Protein AF-A0A938SFV1-F1 (afdb_monomer_lite)

Secondary structure (DSSP, 8-state):
------------------------SS-TT--S-SEEEEES-S---BBTTBEEEEEEEEE-SSS-EEEEEEEEEBTTEEEEEESS-EEEE-TT-EEEEEEEEEEPTT--SB----EEEEE-GGGS-HHHHHHH--HHHHHHHHTS---HHHHHHHHHHHHHTT-HHHHHHHHHHHTS-TTHHHHHHHHHHHH--HHHHHHHHHHHTT---HHHHHHHHHHHHHHT-GGGHHHHHHHTT-SSHHHHHHHHHHHHHH-S---HHHHHHHHHT--

Foldseek 3Di:
DDDDDPDDPPDWKFAAPPDQPPDDDDDPLDDDCQKDKDKPGSIGWQDQAFDKIKIKIFRQALAKFAFKAKDKDDPQWDKDKPPRTDGIHGHGRMDIMMITIHGDPPDDGYYDHIRIDMDTPPPDDLVVRLVPGDLVSLVVSCVDDHDLLNVLSSLLSCVLVVNVVSLVVLLVQLLDAPPSVLSSLQSLLVSLDPVSLVSLLVSVVVPHDLSNLLSSLQSLLSSLDPVSLVVLVVQCPDPPLSSVVSSQVSNCSNDPDDPVVSVVVSVVPDD

Sequence (271 aa):
MRKTGLLLAGAFVVVNTGLVFGHFCNNVYRIPGRFLIKAESPLKTIGKEGGTLKVYLKNNFPYAFRDVRLRAAHDALDVTVEPAVLQRVEPGEKKQLTLTLKPKEGTAAKDYDVKIMLSSAAWRNTEMAAADVSVDALKQYLRGEGNTWAKIVAWELLAMKGDAEGFSSLVSTLSQRPPGSSFAAYALGNTRTPRAVEVLIGAIQQNPSEQTLCAIAWALGHSKAANARQPLEALAKSEAEPVKISALAGLSLLGQKVDEAVFKQALEHRD

Structure (mmCIF, N/CA/C/O backbone):
data_AF-A0A938SFV1-F1
#
_entry.id   AF-A0A938SFV1-F1
#
loop_
_atom_site.group_PDB
_atom_site.id
_atom_site.type_symbol
_atom_site.label_atom_id
_atom_site.label_alt_id
_atom_site.label_comp_id
_atom_site.label_asym_id
_atom_site.label_entity_id
_atom_site.label_seq_id
_atom_site.pdbx_PDB_ins_code
_atom_site.Cartn_x
_atom_site.Cartn_y
_atom_site.Cartn_z
_atom_site.occupancy
_atom_site.B_iso_or_equiv
_atom_site.auth_seq_id
_atom_site.auth_comp_id
_atom_site.auth_asym_id
_atom_site.auth_atom_id
_atom_site.pdbx_PDB_model_num
ATOM 1 N N . MET A 1 1 ? -21.239 15.505 65.731 1.00 40.47 1 MET A N 1
ATOM 2 C CA . MET A 1 1 ? -19.932 14.955 65.305 1.00 40.47 1 MET A CA 1
ATOM 3 C C . MET A 1 1 ? -19.866 14.940 63.786 1.00 40.47 1 MET A C 1
ATOM 5 O O . MET A 1 1 ? -20.865 14.647 63.142 1.00 40.47 1 MET A O 1
ATOM 9 N N . ARG A 1 2 ? -18.727 15.375 63.239 1.00 28.23 2 ARG A N 1
ATOM 10 C CA . ARG A 1 2 ? -18.438 15.520 61.808 1.00 28.23 2 ARG A CA 1
ATOM 11 C C . ARG A 1 2 ? -18.132 14.167 61.147 1.00 28.23 2 ARG A C 1
ATOM 13 O O . ARG A 1 2 ? -17.516 13.311 61.763 1.00 28.23 2 ARG A O 1
ATOM 20 N N . LYS A 1 3 ? -18.556 14.097 59.879 1.00 36.84 3 LYS A N 1
ATOM 21 C CA . LYS A 1 3 ? -18.110 13.318 58.706 1.00 36.84 3 LYS A CA 1
ATOM 22 C C . LYS A 1 3 ? -16.821 12.489 58.819 1.00 36.84 3 LYS A C 1
ATOM 24 O O . LYS A 1 3 ? -15.791 13.058 59.155 1.00 36.84 3 LYS A O 1
ATOM 29 N N . THR A 1 4 ? -16.885 11.281 58.251 1.00 29.83 4 THR A N 1
ATOM 30 C CA . THR A 1 4 ? -16.097 10.760 57.098 1.00 29.83 4 THR A CA 1
ATOM 31 C C . THR A 1 4 ? -16.669 9.366 56.783 1.00 29.83 4 THR A C 1
ATOM 33 O O . THR A 1 4 ? -16.918 8.595 57.694 1.00 29.83 4 THR A O 1
ATOM 36 N N . GLY A 1 5 ? -17.044 8.957 55.574 1.00 26.25 5 GLY A N 1
ATOM 37 C CA . GLY A 1 5 ? -16.544 9.287 54.247 1.00 26.25 5 GLY A CA 1
ATOM 38 C C . GLY A 1 5 ? -16.185 7.965 53.562 1.00 26.25 5 GLY A C 1
ATOM 39 O O . GLY A 1 5 ? -15.008 7.683 53.398 1.00 26.25 5 GLY A O 1
ATOM 40 N N . LEU A 1 6 ? -17.179 7.134 53.225 1.00 27.92 6 LEU A N 1
ATOM 41 C CA . LEU A 1 6 ? -16.976 5.932 52.408 1.00 27.92 6 LEU A CA 1
ATOM 42 C C . LEU A 1 6 ? -17.427 6.257 50.981 1.00 27.92 6 LEU A C 1
ATOM 44 O O . LEU A 1 6 ? -18.520 5.901 50.550 1.00 27.92 6 LEU A O 1
ATOM 48 N N . LEU A 1 7 ? -16.618 7.052 50.285 1.00 27.98 7 LEU A N 1
ATOM 49 C CA . LEU A 1 7 ? -16.800 7.295 48.860 1.00 27.98 7 LEU A CA 1
ATOM 50 C C . LEU A 1 7 ? -15.969 6.264 48.110 1.00 27.98 7 LEU A C 1
ATOM 52 O O . LEU A 1 7 ? -14.764 6.145 48.324 1.00 27.98 7 LEU A O 1
ATOM 56 N N . LEU A 1 8 ? -16.686 5.497 47.289 1.00 27.56 8 LEU A N 1
ATOM 57 C CA . LEU A 1 8 ? -16.194 4.470 46.391 1.00 27.56 8 LEU A CA 1
ATOM 58 C C . LEU A 1 8 ? -14.866 4.882 45.754 1.00 27.56 8 LEU A C 1
ATOM 60 O O . LEU A 1 8 ? -14.756 5.963 45.175 1.00 27.56 8 LEU A O 1
ATOM 64 N N . ALA A 1 9 ? -13.890 3.979 45.817 1.00 26.20 9 ALA A N 1
ATOM 65 C CA . ALA A 1 9 ? -12.707 4.030 44.979 1.00 26.20 9 ALA A CA 1
ATOM 66 C C . ALA A 1 9 ? -13.162 4.016 43.510 1.00 26.20 9 ALA A C 1
ATOM 68 O O . ALA A 1 9 ? -13.496 2.974 42.947 1.00 26.20 9 ALA A O 1
ATOM 69 N N . GLY A 1 10 ? -13.252 5.207 42.918 1.00 28.69 10 GLY A N 1
ATOM 70 C CA . GLY A 1 10 ? -13.492 5.399 41.499 1.00 28.69 10 GLY A CA 1
ATOM 71 C C . GLY A 1 10 ? -12.287 4.878 40.733 1.00 28.69 10 GLY A C 1
ATOM 72 O O . GLY A 1 10 ? -11.256 5.543 40.665 1.00 28.69 10 GLY A O 1
ATOM 73 N N . ALA A 1 11 ? -12.407 3.671 40.191 1.00 29.55 11 ALA A N 1
ATOM 74 C CA . ALA A 1 11 ? -11.430 3.121 39.269 1.00 29.55 11 ALA A CA 1
ATOM 75 C C . ALA A 1 11 ? -11.652 3.762 37.892 1.00 29.55 11 ALA A C 1
ATOM 77 O O . ALA A 1 11 ? -12.599 3.444 37.170 1.00 29.55 11 ALA A O 1
ATOM 78 N N . PHE A 1 12 ? -10.798 4.730 37.570 1.00 24.44 12 PHE A N 1
ATOM 79 C CA . PHE A 1 12 ? -10.623 5.264 36.226 1.00 24.44 12 PHE A CA 1
ATOM 80 C C . PHE A 1 12 ? -9.799 4.273 35.392 1.00 24.44 12 PHE A C 1
ATOM 82 O O . PHE A 1 12 ? -8.977 3.535 35.920 1.00 24.44 12 PHE A O 1
ATOM 89 N N . VAL A 1 13 ? -10.023 4.261 34.088 1.00 35.50 13 VAL A N 1
ATOM 90 C CA . VAL A 1 13 ? -9.490 3.304 33.120 1.00 35.50 13 VAL A CA 1
ATOM 91 C C . VAL A 1 13 ? -9.174 4.056 31.853 1.00 35.50 13 VAL A C 1
ATOM 93 O O . VAL A 1 13 ? -9.700 5.131 31.529 1.00 35.50 13 VAL A O 1
ATOM 96 N N . VAL A 1 14 ? -8.268 3.413 31.148 1.00 29.98 14 VAL A N 1
ATOM 97 C CA . VAL A 1 14 ? -7.406 4.005 30.192 1.00 29.98 14 VAL A CA 1
ATOM 98 C C . VAL A 1 14 ? -7.267 3.000 28.992 1.00 29.98 14 VAL A C 1
ATOM 100 O O . VAL A 1 14 ? -6.386 2.171 28.974 1.00 29.98 14 VAL A O 1
ATOM 103 N N . VAL A 1 15 ? -8.186 2.967 27.997 1.00 31.83 15 VAL A N 1
ATOM 104 C CA . VAL A 1 15 ? -8.013 2.518 26.547 1.00 31.83 15 VAL A CA 1
ATOM 105 C C . VAL A 1 15 ? -6.593 2.792 26.002 1.00 31.83 15 VAL A C 1
ATOM 107 O O . VAL A 1 15 ? -6.043 3.833 26.225 1.00 31.83 15 VAL A O 1
ATOM 110 N N . ASN A 1 16 ? -5.926 1.965 25.219 1.00 30.53 16 ASN A N 1
ATOM 111 C CA . ASN A 1 16 ? -4.698 2.431 24.554 1.00 30.53 16 ASN A CA 1
ATOM 112 C C . ASN A 1 16 ? -4.951 2.440 23.058 1.00 30.53 16 ASN A C 1
ATOM 114 O O . ASN A 1 16 ? -5.021 1.383 22.453 1.00 30.53 16 ASN A O 1
ATOM 118 N N . THR A 1 17 ? -5.064 3.612 22.424 1.00 35.62 17 THR A N 1
ATOM 119 C CA . THR A 1 17 ? -4.970 3.683 20.951 1.00 35.62 17 THR A CA 1
ATOM 120 C C . THR A 1 17 ? -3.526 3.646 20.450 1.00 35.62 17 THR A C 1
ATOM 122 O O . THR A 1 17 ? -3.238 4.076 19.331 1.00 35.62 17 THR A O 1
ATOM 125 N N . GLY A 1 18 ? -2.598 3.183 21.286 1.00 26.91 18 GLY A N 1
ATOM 126 C CA . GLY A 1 18 ? -1.206 2.948 20.954 1.00 26.91 18 GLY A CA 1
ATOM 127 C C . GLY A 1 18 ? -1.084 1.872 19.887 1.00 26.91 18 GLY A C 1
ATOM 128 O O . GLY A 1 18 ? -1.310 0.702 20.154 1.00 26.91 18 GLY A O 1
ATOM 129 N N . LEU A 1 19 ? -0.703 2.324 18.689 1.00 31.23 19 LEU A N 1
ATOM 130 C CA . LEU A 1 19 ? -0.264 1.549 17.528 1.00 31.23 19 LEU A CA 1
ATOM 131 C C . LEU A 1 19 ? -1.187 0.395 17.121 1.00 31.23 19 LEU A C 1
ATOM 133 O O . LEU A 1 19 ? -1.146 -0.712 17.643 1.00 31.23 19 LEU A O 1
ATOM 137 N N . VAL A 1 20 ? -1.943 0.656 16.052 1.00 26.36 20 VAL A N 1
ATOM 138 C CA . VAL A 1 20 ? -2.642 -0.347 15.248 1.00 26.36 20 VAL A CA 1
ATOM 139 C C . VAL A 1 20 ? -1.638 -1.399 14.757 1.00 26.36 20 VAL A C 1
ATOM 141 O O . VAL A 1 20 ? -1.092 -1.296 13.658 1.00 26.36 20 VAL A O 1
ATOM 144 N N . PHE A 1 21 ? -1.431 -2.459 15.534 1.00 24.69 21 PHE A N 1
ATOM 145 C CA . PHE A 1 21 ? -0.940 -3.725 15.013 1.00 24.69 21 PHE A CA 1
ATOM 146 C C . PHE A 1 21 ? -2.107 -4.409 14.311 1.00 24.69 21 PHE A C 1
ATOM 148 O O . PHE A 1 21 ? -2.760 -5.306 14.837 1.00 24.69 21 PHE A O 1
ATOM 155 N N . GLY A 1 22 ? -2.389 -3.995 13.075 1.00 26.72 22 GLY A N 1
ATOM 156 C CA . GLY A 1 22 ? -3.084 -4.915 12.188 1.00 26.72 22 GLY A CA 1
ATOM 157 C C . GLY A 1 22 ? -2.145 -6.105 11.982 1.00 26.72 22 GLY A C 1
ATOM 158 O O . GLY A 1 22 ? -1.061 -5.911 11.438 1.00 26.72 22 GLY A O 1
ATOM 159 N N . HIS A 1 23 ? -2.512 -7.306 12.412 1.00 25.50 23 HIS A N 1
ATOM 160 C CA . HIS A 1 23 ? -1.694 -8.481 12.136 1.00 25.50 23 HIS A CA 1
ATOM 161 C C . HIS A 1 23 ? -2.148 -9.174 10.844 1.00 25.50 23 HIS A C 1
ATOM 163 O O . HIS A 1 23 ? -3.331 -9.248 10.524 1.00 25.50 23 HIS A O 1
ATOM 169 N N . PHE A 1 24 ? -1.122 -9.578 10.101 1.00 28.39 24 PHE A N 1
ATOM 170 C CA . PHE A 1 24 ? -0.986 -10.399 8.904 1.00 28.39 24 PHE A CA 1
ATOM 171 C C . PHE A 1 24 ? -2.236 -11.040 8.291 1.00 28.39 24 PHE A C 1
ATOM 173 O O . PHE A 1 24 ? -2.738 -12.054 8.760 1.00 28.39 24 PHE A O 1
ATOM 180 N N . CYS A 1 25 ? -2.591 -10.521 7.114 1.00 26.33 25 CYS A N 1
ATOM 181 C CA . CYS A 1 25 ? -2.883 -11.323 5.926 1.00 26.33 25 CYS A CA 1
ATOM 182 C C . CYS A 1 25 ? -2.138 -10.658 4.749 1.00 26.33 25 CYS A C 1
ATOM 184 O O . CYS A 1 25 ? -2.246 -9.447 4.544 1.00 26.33 25 CYS A O 1
ATOM 186 N N . ASN A 1 26 ? -1.286 -11.448 4.091 1.00 29.53 26 ASN A N 1
ATOM 187 C CA . ASN A 1 26 ? -0.066 -11.089 3.355 1.00 29.53 26 ASN A CA 1
ATOM 188 C C . ASN A 1 26 ? -0.216 -10.134 2.148 1.00 29.53 26 ASN A C 1
ATOM 190 O O . ASN A 1 26 ? -0.545 -10.551 1.043 1.00 29.53 26 ASN A O 1
ATOM 194 N N . ASN A 1 27 ? 0.223 -8.886 2.324 1.00 34.69 27 ASN A N 1
ATOM 195 C CA . ASN A 1 27 ? 1.273 -8.311 1.475 1.00 34.69 27 ASN A CA 1
ATOM 196 C C . ASN A 1 27 ? 2.361 -7.788 2.431 1.00 34.69 27 ASN A C 1
ATOM 198 O O . ASN A 1 27 ? 2.061 -7.028 3.355 1.00 34.69 27 ASN A O 1
ATOM 202 N N . VAL A 1 28 ? 3.595 -8.257 2.248 1.00 32.28 28 VAL A N 1
ATOM 203 C CA . VAL A 1 28 ? 4.704 -8.211 3.221 1.00 32.28 28 VAL A CA 1
ATOM 204 C C . VAL A 1 28 ? 5.327 -6.807 3.371 1.00 32.28 28 VAL A C 1
ATOM 206 O O . VAL A 1 28 ? 6.243 -6.617 4.161 1.00 32.28 28 VAL A O 1
ATOM 209 N N . TYR A 1 29 ? 4.798 -5.786 2.681 1.00 40.31 29 TYR A N 1
ATOM 210 C CA . TYR A 1 29 ? 5.345 -4.417 2.684 1.00 40.31 29 TYR A CA 1
ATOM 211 C C . TYR A 1 29 ? 4.324 -3.324 3.040 1.00 40.31 29 TYR A C 1
ATOM 213 O O . TYR A 1 29 ? 4.372 -2.234 2.479 1.00 40.31 29 TYR A O 1
ATOM 221 N N . ARG A 1 30 ? 3.375 -3.603 3.948 1.00 44.00 30 ARG A N 1
ATOM 222 C CA . ARG A 1 30 ? 2.330 -2.674 4.442 1.00 44.00 30 ARG A CA 1
ATOM 223 C C . ARG A 1 30 ? 2.691 -1.171 4.400 1.00 44.00 30 ARG A C 1
ATOM 225 O O . ARG A 1 30 ? 3.256 -0.608 5.329 1.00 44.00 30 ARG A O 1
ATOM 232 N N . ILE A 1 31 ? 2.232 -0.540 3.320 1.00 48.22 31 ILE A N 1
ATOM 233 C CA . ILE A 1 31 ? 1.566 0.764 3.188 1.00 48.22 31 ILE A CA 1
ATOM 234 C C . ILE A 1 31 ? 1.315 1.465 4.545 1.00 48.22 31 ILE A C 1
ATOM 236 O O . ILE A 1 31 ? 0.345 1.115 5.229 1.00 48.22 31 ILE A O 1
ATOM 240 N N . PRO A 1 32 ? 2.101 2.479 4.951 1.00 46.22 32 PRO A N 1
ATOM 241 C CA . PRO A 1 32 ? 1.760 3.285 6.118 1.00 46.22 32 PRO A CA 1
ATOM 242 C C . PRO A 1 32 ? 0.442 4.051 5.887 1.00 46.22 32 PRO A C 1
ATOM 244 O O . PRO A 1 32 ? 0.380 5.022 5.134 1.00 46.22 32 PRO A O 1
ATOM 247 N N . GLY A 1 33 ? -0.614 3.562 6.550 1.00 61.22 33 GLY A N 1
ATOM 248 C CA . GLY A 1 33 ? -1.889 4.215 6.870 1.00 61.22 33 GLY A CA 1
ATOM 249 C C . GLY A 1 33 ? -2.600 4.969 5.743 1.00 61.22 33 GLY A C 1
ATOM 250 O O . GLY A 1 33 ? -2.515 6.194 5.690 1.00 61.22 33 GLY A O 1
ATOM 251 N N . ARG A 1 34 ? -3.410 4.272 4.923 1.00 72.19 34 ARG A N 1
ATOM 252 C CA . ARG A 1 34 ? -4.438 4.911 4.055 1.00 72.19 34 ARG A CA 1
ATOM 253 C C . ARG A 1 34 ? -5.301 5.907 4.820 1.00 72.19 34 ARG A C 1
ATOM 255 O O . ARG A 1 34 ? -5.614 6.990 4.333 1.00 72.19 34 ARG A O 1
ATOM 262 N N . PHE A 1 35 ? -5.603 5.530 6.054 1.00 76.19 35 PHE A N 1
ATOM 263 C CA . PHE A 1 35 ? -6.223 6.382 7.040 1.00 76.19 35 PHE A CA 1
ATOM 264 C C . PHE A 1 35 ? -5.315 6.536 8.251 1.00 76.19 35 PHE A C 1
ATOM 266 O O . PHE A 1 35 ? -4.696 5.567 8.695 1.00 76.19 35 PHE A O 1
ATOM 273 N N . LEU A 1 36 ? -5.292 7.742 8.810 1.00 76.81 36 LEU A N 1
ATOM 274 C CA . LEU A 1 36 ? -4.822 7.975 10.170 1.00 76.81 36 LEU A CA 1
ATOM 275 C C . LEU A 1 36 ? -6.027 7.885 11.095 1.00 76.81 36 LEU A C 1
ATOM 277 O O . LEU A 1 36 ? -7.013 8.586 10.877 1.00 76.81 36 LEU A O 1
ATOM 281 N N . ILE A 1 37 ? -5.950 7.031 12.109 1.00 77.31 37 ILE A N 1
ATOM 282 C CA . ILE A 1 37 ? -7.009 6.863 13.104 1.00 77.31 37 ILE A CA 1
ATOM 283 C C . ILE A 1 37 ? -6.468 7.340 14.446 1.00 77.31 37 ILE A C 1
ATOM 285 O O . ILE A 1 37 ? -5.384 6.929 14.856 1.00 77.31 37 ILE A O 1
ATOM 289 N N . LYS A 1 38 ? -7.215 8.204 15.126 1.00 79.19 38 LYS A N 1
ATOM 290 C CA . LYS A 1 38 ? -6.876 8.717 16.452 1.00 79.19 38 LYS A CA 1
ATOM 291 C C . LYS A 1 38 ? -8.139 8.815 17.291 1.00 79.19 38 LYS A C 1
ATOM 293 O O . LYS A 1 38 ? -9.079 9.474 16.868 1.00 79.19 38 LYS A O 1
ATOM 298 N N . ALA A 1 39 ? -8.174 8.210 18.472 1.00 75.50 39 ALA A N 1
ATOM 299 C CA . ALA A 1 39 ? -9.269 8.461 19.405 1.00 75.50 39 ALA A CA 1
ATOM 300 C C . ALA A 1 39 ? -9.084 9.785 20.160 1.00 75.50 39 ALA A C 1
ATOM 302 O O . ALA A 1 39 ? -7.972 10.309 20.256 1.00 75.50 39 ALA A O 1
ATOM 303 N N . GLU A 1 40 ? -10.183 10.341 20.674 1.00 76.12 40 GLU A N 1
ATOM 304 C CA . GLU A 1 40 ? -10.176 11.574 21.479 1.00 76.12 40 GLU A CA 1
ATOM 305 C C . GLU A 1 40 ? -9.330 11.445 22.744 1.00 76.12 40 GLU A C 1
ATOM 307 O O . GLU A 1 40 ? -8.652 12.387 23.144 1.00 76.12 40 GLU A O 1
ATOM 312 N N . SER A 1 41 ? -9.334 10.253 23.325 1.00 67.44 41 SER A N 1
ATOM 313 C CA . SER A 1 41 ? -8.429 9.843 24.376 1.00 67.44 41 SER A CA 1
ATOM 314 C C . SER A 1 41 ? -7.770 8.570 23.890 1.00 67.44 41 SER A C 1
ATOM 316 O O . SER A 1 41 ? -8.485 7.729 23.330 1.00 67.44 41 SER A O 1
ATOM 318 N N . PRO A 1 42 ? -6.456 8.375 24.126 1.00 57.34 42 PRO A N 1
ATOM 319 C CA . PRO A 1 42 ? -5.908 7.049 23.964 1.00 57.34 42 PRO A CA 1
ATOM 320 C C . PRO A 1 42 ? -6.736 6.103 24.813 1.00 57.34 42 PRO A C 1
ATOM 322 O O . PRO A 1 42 ? -7.004 5.040 24.281 1.00 57.34 42 PRO A O 1
ATOM 325 N N . LEU A 1 43 ? -7.229 6.586 25.980 1.00 55.12 43 LEU A N 1
ATOM 326 C CA . LEU A 1 43 ? -7.542 5.889 27.214 1.00 55.12 43 LEU A CA 1
ATOM 327 C C . LEU A 1 43 ? -8.949 6.181 27.861 1.00 55.12 43 LEU A C 1
ATOM 329 O O . LEU A 1 43 ? -9.224 7.318 28.228 1.00 55.12 43 LEU A O 1
ATOM 333 N N . LYS A 1 44 ? -9.866 5.180 27.984 1.00 64.69 44 LYS A N 1
ATOM 334 C CA . LYS A 1 44 ? -11.244 5.247 28.567 1.00 64.69 44 LYS A CA 1
ATOM 335 C C . LYS A 1 44 ? -11.815 4.031 29.368 1.00 64.69 44 LYS A C 1
ATOM 337 O O . LYS A 1 44 ? -11.927 2.929 28.837 1.00 64.69 44 LYS A O 1
ATOM 342 N N . THR A 1 45 ? -12.362 4.274 30.573 1.00 65.44 45 THR A N 1
ATOM 343 C CA . THR A 1 45 ? -13.155 3.307 31.381 1.00 65.44 45 THR A CA 1
ATOM 344 C C . THR A 1 45 ? -14.468 2.868 30.834 1.00 65.44 45 THR A C 1
ATOM 346 O O . THR A 1 45 ? -15.314 3.710 30.551 1.00 65.44 45 THR A O 1
ATOM 349 N N . ILE A 1 46 ? -14.681 1.549 30.856 1.00 73.62 46 ILE A N 1
ATOM 350 C CA . ILE A 1 46 ? -15.990 0.949 30.667 1.00 73.62 46 ILE A CA 1
ATOM 351 C C . ILE A 1 46 ? -16.466 0.390 32.012 1.00 73.62 46 ILE A C 1
ATOM 353 O O . ILE A 1 46 ? -16.025 -0.662 32.471 1.00 73.62 46 ILE A O 1
ATOM 357 N N . GLY A 1 47 ? -17.345 1.150 32.669 1.00 69.94 47 GLY A N 1
ATOM 358 C CA . GLY A 1 47 ? -18.102 0.682 33.832 1.00 69.94 47 GLY A CA 1
ATOM 359 C C . GLY A 1 47 ? -19.298 -0.177 33.408 1.00 69.94 47 GLY A C 1
ATOM 360 O O . GLY A 1 47 ? -19.514 -0.396 32.218 1.00 69.94 47 GLY A O 1
ATOM 361 N N . LYS A 1 48 ? -20.119 -0.621 34.370 1.00 71.44 48 LYS A N 1
ATOM 362 C CA . LYS A 1 48 ? -21.301 -1.470 34.099 1.00 71.44 48 LYS A CA 1
ATOM 363 C C . LYS A 1 48 ? -22.304 -0.848 33.117 1.00 71.44 48 LYS A C 1
ATOM 365 O O . LYS A 1 48 ? -22.986 -1.576 32.411 1.00 71.44 48 LYS A O 1
ATOM 370 N N . GLU A 1 49 ? -22.371 0.480 33.055 1.00 75.94 49 GLU A N 1
ATOM 371 C CA . GLU A 1 49 ? -23.274 1.222 32.162 1.00 75.94 49 GLU A CA 1
ATOM 372 C C . GLU A 1 49 ? -22.725 1.387 30.732 1.00 75.94 49 GLU A C 1
ATOM 374 O O . GLU A 1 49 ? -23.435 1.846 29.838 1.00 75.94 49 GLU A O 1
ATOM 379 N N . GLY A 1 50 ? -21.472 0.988 30.487 1.00 82.56 50 GLY A N 1
ATOM 380 C CA . GLY A 1 50 ? -20.800 1.179 29.207 1.00 82.56 50 GLY A CA 1
ATOM 381 C C . GLY A 1 50 ? -20.205 2.572 29.019 1.00 82.56 50 GLY A C 1
ATOM 382 O O . GLY A 1 50 ? -19.903 3.281 29.979 1.00 82.56 50 GLY A O 1
ATOM 383 N N . GLY A 1 51 ? -19.969 2.953 27.764 1.00 85.31 51 GLY A N 1
ATOM 384 C CA . GLY A 1 51 ? -19.449 4.276 27.432 1.00 85.31 51 GLY A CA 1
ATOM 385 C C . GLY A 1 51 ? -19.297 4.528 25.936 1.00 85.31 51 GLY A C 1
ATOM 386 O O . GLY A 1 51 ? -19.374 3.615 25.120 1.00 85.31 51 GLY A O 1
ATOM 387 N N . THR A 1 52 ? -19.054 5.788 25.577 1.00 87.69 52 THR A N 1
ATOM 388 C CA . THR A 1 52 ? -18.843 6.219 24.186 1.00 87.69 52 THR A CA 1
ATOM 389 C C . THR A 1 52 ? -17.414 6.702 23.952 1.00 87.69 52 THR A C 1
ATOM 391 O O . THR A 1 52 ? -16.877 7.425 24.780 1.00 87.69 52 THR A O 1
ATOM 394 N N . LEU A 1 53 ? -16.783 6.375 22.832 1.00 83.81 53 LEU A N 1
ATOM 395 C CA . LEU A 1 53 ? -15.441 6.844 22.479 1.00 83.81 53 LEU A CA 1
ATOM 396 C C . LEU A 1 53 ? -15.474 7.513 21.108 1.00 83.81 53 LEU A C 1
ATOM 398 O O . LEU A 1 53 ? -15.844 6.873 20.124 1.00 83.81 53 LEU A O 1
ATOM 402 N N . LYS A 1 54 ? -15.055 8.778 21.017 1.00 86.62 54 LYS A N 1
ATOM 403 C CA . LYS A 1 54 ? -14.882 9.416 19.706 1.00 86.62 54 LYS A CA 1
ATOM 404 C C . LYS A 1 54 ? -13.576 8.976 19.064 1.00 86.62 54 LYS A C 1
ATOM 406 O O . LYS A 1 54 ? -12.512 9.001 19.682 1.00 86.62 54 LYS A O 1
ATOM 411 N N . VAL A 1 55 ? -13.665 8.630 17.789 1.00 82.44 55 VAL A N 1
ATOM 412 C CA . VAL A 1 55 ? -12.557 8.231 16.931 1.00 82.44 55 VAL A CA 1
ATOM 413 C C . VAL A 1 55 ? -12.536 9.133 15.708 1.00 82.44 55 VAL A C 1
ATOM 415 O O . VAL A 1 55 ? -13.524 9.274 14.997 1.00 82.44 55 VAL A O 1
ATOM 418 N N . TYR A 1 56 ? -11.393 9.747 15.452 1.00 83.19 56 TYR A N 1
ATOM 419 C CA . TYR A 1 56 ? -11.139 10.589 14.297 1.00 83.19 56 TYR A CA 1
ATOM 420 C C . TYR A 1 56 ? -10.365 9.799 13.254 1.00 83.19 56 TYR A C 1
ATOM 422 O O . TYR A 1 56 ? -9.336 9.193 13.546 1.00 83.19 56 TYR A O 1
ATOM 430 N N . LEU A 1 57 ? -10.851 9.839 12.025 1.00 83.75 57 LEU A N 1
ATOM 431 C CA . LEU A 1 57 ? -10.270 9.193 10.863 1.00 83.75 57 LEU A CA 1
ATOM 432 C C . LEU A 1 57 ? -9.905 10.272 9.845 1.00 83.75 57 LEU A C 1
ATOM 434 O O . LEU A 1 57 ? -10.762 11.054 9.452 1.00 83.75 57 LEU A O 1
ATOM 438 N N . LYS A 1 58 ? -8.644 10.332 9.412 1.00 84.19 58 LYS A N 1
ATOM 439 C CA . LYS A 1 58 ? -8.177 11.234 8.349 1.00 84.19 58 LYS A CA 1
ATOM 440 C C . LYS A 1 58 ? -7.782 10.427 7.123 1.00 84.19 58 LYS A C 1
ATOM 442 O O . LYS A 1 58 ? -6.935 9.543 7.248 1.00 84.19 58 LYS A O 1
ATOM 447 N N . ASN A 1 59 ? -8.337 10.744 5.955 1.00 85.25 59 ASN A N 1
ATOM 448 C CA . ASN A 1 59 ? -7.832 10.207 4.692 1.00 85.25 59 ASN A CA 1
ATOM 449 C C . ASN A 1 59 ? -6.457 10.814 4.397 1.00 85.25 59 ASN A C 1
ATOM 451 O O . ASN A 1 59 ? -6.310 12.033 4.302 1.00 85.25 59 ASN A O 1
ATOM 455 N N . ASN A 1 60 ? -5.448 9.961 4.271 1.00 80.62 60 ASN A N 1
ATOM 456 C CA . ASN A 1 60 ? -4.073 10.378 4.045 1.00 80.62 60 ASN A CA 1
ATOM 457 C C . ASN A 1 60 ? -3.596 10.095 2.614 1.00 80.62 60 ASN A C 1
ATOM 459 O O . ASN A 1 60 ? -2.402 10.139 2.356 1.00 80.62 60 ASN A O 1
ATOM 463 N N . PHE A 1 61 ? -4.498 9.766 1.690 1.00 82.94 61 PHE A N 1
ATOM 464 C CA . PHE A 1 61 ? -4.180 9.412 0.307 1.00 82.94 61 PHE A CA 1
ATOM 465 C C . PHE A 1 61 ? -4.648 10.483 -0.681 1.00 82.94 61 PHE A C 1
ATOM 467 O O . PHE A 1 61 ? -5.525 11.283 -0.351 1.00 82.94 61 PHE A O 1
ATOM 474 N N . PRO A 1 62 ? -4.093 10.486 -1.907 1.00 85.12 62 PRO A N 1
ATOM 475 C CA . PRO A 1 62 ? -4.391 11.496 -2.920 1.00 85.12 62 PRO A CA 1
ATOM 476 C C . PRO A 1 62 ? -5.749 11.312 -3.616 1.00 85.12 62 PRO A C 1
ATOM 478 O O . PRO A 1 62 ? -6.016 11.965 -4.619 1.00 85.12 62 PRO A O 1
ATOM 481 N N . TYR A 1 63 ? -6.609 10.422 -3.117 1.00 84.25 63 TYR A N 1
ATOM 482 C CA . TYR A 1 63 ? -7.918 10.143 -3.700 1.00 84.25 63 TYR A CA 1
ATOM 483 C C . TYR A 1 63 ? -8.974 9.822 -2.648 1.00 84.25 63 TYR A C 1
ATOM 485 O O . TYR A 1 63 ? -8.661 9.446 -1.515 1.00 84.25 63 TYR A O 1
ATOM 493 N N . ALA A 1 64 ? -10.238 9.984 -3.032 1.00 84.69 64 ALA A N 1
ATOM 494 C CA . ALA A 1 64 ? -11.369 9.733 -2.156 1.00 84.69 64 ALA A CA 1
ATOM 495 C C . ALA A 1 64 ? -11.584 8.233 -1.928 1.00 84.69 64 ALA A C 1
ATOM 497 O O . ALA A 1 64 ? -11.533 7.431 -2.861 1.00 84.69 64 ALA A O 1
ATOM 498 N N . PHE A 1 65 ? -11.919 7.860 -0.697 1.00 81.56 65 PHE A N 1
ATOM 499 C CA . PHE A 1 65 ? -12.442 6.527 -0.406 1.00 81.56 65 PHE A CA 1
ATOM 500 C C . PHE A 1 65 ? -13.959 6.566 -0.317 1.00 81.56 65 PHE A C 1
ATOM 502 O O . PHE A 1 65 ? -14.521 7.513 0.232 1.00 81.56 65 PHE A O 1
ATOM 509 N N . ARG A 1 66 ? -14.613 5.513 -0.809 1.00 83.38 66 ARG A N 1
ATOM 510 C CA . ARG A 1 66 ? -16.065 5.327 -0.709 1.00 83.38 66 ARG A CA 1
ATOM 511 C C . ARG A 1 66 ? -16.410 4.144 0.187 1.00 83.38 66 ARG A C 1
ATOM 513 O O . ARG A 1 66 ? -15.589 3.233 0.359 1.00 83.38 66 ARG A O 1
ATOM 520 N N . ASP A 1 67 ? -17.604 4.182 0.769 1.00 84.31 67 ASP A N 1
ATOM 521 C CA . ASP A 1 67 ? -18.150 3.131 1.637 1.00 84.31 67 ASP A CA 1
ATOM 522 C C . ASP A 1 67 ? -17.171 2.677 2.728 1.00 84.31 67 ASP A C 1
ATOM 524 O O . ASP A 1 67 ? -16.933 1.481 2.932 1.00 84.31 67 ASP A O 1
ATOM 528 N N . VAL A 1 68 ? -16.543 3.642 3.402 1.00 83.25 68 VAL A N 1
ATOM 529 C CA . VAL A 1 68 ? -15.580 3.358 4.466 1.00 83.25 68 VAL A CA 1
ATOM 530 C C . VAL A 1 68 ? -16.349 2.943 5.712 1.00 83.25 68 VAL A C 1
ATOM 532 O O . VAL A 1 68 ? -17.185 3.687 6.220 1.00 83.25 68 VAL A O 1
ATOM 535 N N . ARG A 1 69 ? -16.058 1.751 6.223 1.00 83.19 69 ARG A N 1
ATOM 536 C CA . ARG A 1 69 ? -16.659 1.196 7.434 1.00 83.19 69 ARG A CA 1
ATOM 537 C C . ARG A 1 69 ? -15.584 0.982 8.479 1.00 83.19 69 ARG A C 1
ATOM 539 O O . ARG A 1 69 ? -14.592 0.305 8.211 1.00 83.19 69 ARG A O 1
ATOM 546 N N . LEU A 1 70 ? -15.808 1.510 9.672 1.00 80.88 70 LEU A N 1
ATOM 547 C CA . LEU A 1 70 ? -15.029 1.164 10.850 1.00 80.88 70 LEU A CA 1
ATOM 548 C C . LEU A 1 70 ? -15.802 0.096 11.613 1.00 80.88 70 LEU A C 1
ATOM 550 O O . LEU A 1 70 ? -16.946 0.301 12.003 1.00 80.88 70 LEU A O 1
ATOM 554 N N . ARG A 1 71 ? -15.177 -1.063 11.787 1.00 79.00 71 ARG A N 1
ATOM 555 C CA . ARG A 1 71 ? -15.659 -2.135 12.650 1.00 79.00 71 ARG A CA 1
ATOM 556 C C . ARG A 1 71 ? -14.772 -2.187 13.873 1.00 79.00 71 ARG A C 1
ATOM 558 O O . ARG A 1 71 ? -13.555 -2.082 13.767 1.00 79.00 71 ARG A O 1
ATOM 565 N N . ALA A 1 72 ? -15.389 -2.352 15.022 1.00 75.25 72 ALA A N 1
ATOM 566 C CA . ALA A 1 72 ? -14.698 -2.534 16.277 1.00 75.25 72 ALA A CA 1
ATOM 567 C C . ALA A 1 72 ? -15.308 -3.763 16.945 1.00 75.25 72 ALA A C 1
ATOM 569 O O . ALA A 1 72 ? -16.524 -3.942 16.896 1.00 75.25 72 ALA A O 1
ATOM 570 N N . ALA A 1 73 ? -14.466 -4.644 17.475 1.00 75.00 73 ALA A N 1
ATOM 571 C CA . ALA A 1 73 ? -14.912 -5.904 18.052 1.00 75.00 73 ALA A CA 1
ATOM 572 C C . ALA A 1 73 ? -14.113 -6.233 19.309 1.00 75.00 73 ALA A C 1
ATOM 574 O O . ALA A 1 73 ? -12.910 -5.967 19.388 1.00 75.00 73 ALA A O 1
ATOM 575 N N . HIS A 1 74 ? -14.803 -6.822 20.281 1.00 83.19 74 HIS A N 1
ATOM 576 C CA . HIS A 1 74 ? -14.219 -7.327 21.511 1.00 83.19 74 HIS A CA 1
ATOM 577 C C . HIS A 1 74 ? -15.123 -8.423 22.095 1.00 83.19 74 HIS A C 1
ATOM 579 O O . HIS A 1 74 ? -16.344 -8.304 22.046 1.00 83.19 74 HIS A O 1
ATOM 585 N N . ASP A 1 75 ? -14.550 -9.471 22.684 1.00 85.06 75 ASP A N 1
ATOM 586 C CA . ASP A 1 75 ? -15.335 -10.635 23.127 1.00 85.06 75 ASP A CA 1
ATOM 587 C C . ASP A 1 75 ? -16.306 -10.292 24.267 1.00 85.06 75 ASP A C 1
ATOM 589 O O . ASP A 1 75 ? -17.451 -10.746 24.282 1.00 85.06 75 ASP A O 1
ATOM 593 N N . ALA A 1 76 ? -15.873 -9.426 25.184 1.00 85.00 76 ALA A N 1
ATOM 594 C CA . ALA A 1 76 ? -16.640 -9.008 26.360 1.00 85.00 76 ALA A CA 1
ATOM 595 C C . ALA A 1 76 ? -17.544 -7.774 26.149 1.00 85.00 76 ALA A C 1
ATOM 597 O O . ALA A 1 76 ? -18.281 -7.404 27.060 1.00 85.00 76 ALA A O 1
ATOM 598 N N . LEU A 1 77 ? -17.473 -7.106 24.990 1.00 87.25 77 LEU A N 1
ATOM 599 C CA . LEU A 1 77 ? -18.209 -5.859 24.745 1.00 87.25 77 LEU A CA 1
ATOM 600 C C . LEU A 1 77 ? -19.051 -5.967 23.475 1.00 87.25 77 LEU A C 1
ATOM 602 O O . LEU A 1 77 ? -18.553 -6.376 22.430 1.00 87.25 77 LEU A O 1
ATOM 606 N N . ASP A 1 78 ? -20.291 -5.503 23.543 1.00 90.00 78 ASP A N 1
ATOM 607 C CA . ASP A 1 78 ? -21.070 -5.165 22.361 1.00 90.00 78 ASP A CA 1
ATOM 608 C C . ASP A 1 78 ? -20.660 -3.768 21.895 1.00 90.00 78 ASP A C 1
ATOM 610 O O . ASP A 1 78 ? -20.817 -2.772 22.609 1.00 90.00 78 ASP A O 1
ATOM 614 N N . VAL A 1 79 ? -20.081 -3.702 20.696 1.00 88.06 79 VAL A N 1
ATOM 615 C CA . VAL A 1 79 ? -19.538 -2.469 20.125 1.00 88.06 79 VAL A CA 1
ATOM 616 C C . VAL A 1 79 ? -20.358 -2.055 18.913 1.00 88.06 79 VAL A C 1
ATOM 618 O O . VAL A 1 79 ? -20.527 -2.818 17.965 1.00 88.06 79 VAL A O 1
ATOM 621 N N . THR A 1 80 ? -20.833 -0.815 18.926 1.00 91.81 80 THR A N 1
ATOM 622 C CA . THR A 1 80 ? -21.524 -0.187 17.792 1.00 91.81 80 THR A CA 1
ATOM 623 C C . THR A 1 80 ? -20.766 1.059 17.353 1.00 91.81 80 THR A C 1
ATOM 625 O O . THR A 1 80 ? -20.084 1.689 18.158 1.00 91.81 80 THR A O 1
ATOM 628 N N . VAL A 1 81 ? -20.828 1.383 16.061 1.00 89.00 81 VAL A N 1
ATOM 629 C CA . VAL A 1 81 ? -20.071 2.485 15.452 1.00 89.00 81 VAL A CA 1
ATOM 630 C C . VAL A 1 81 ? -21.020 3.382 14.672 1.00 89.0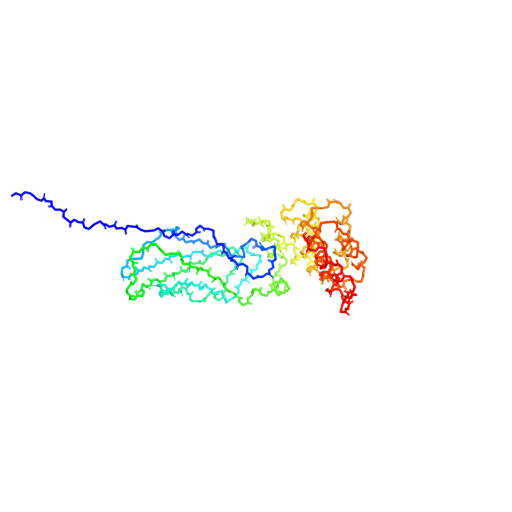0 81 VAL A C 1
ATOM 632 O O . VAL A 1 81 ? -21.732 2.904 13.790 1.00 89.00 81 VAL A O 1
ATOM 635 N N . GLU A 1 82 ? -20.983 4.681 14.956 1.00 93.69 82 GLU A N 1
ATOM 636 C CA . GLU A 1 82 ? -21.796 5.695 14.288 1.00 93.69 82 GLU A CA 1
ATOM 637 C C . GLU A 1 82 ? -20.925 6.828 13.714 1.00 93.69 82 GLU A C 1
ATOM 639 O O . GLU A 1 82 ? -20.105 7.388 14.438 1.00 93.69 82 GLU A O 1
ATOM 644 N N . PRO A 1 83 ? -21.081 7.209 12.434 1.00 94.38 83 PRO A N 1
ATOM 645 C CA . PRO A 1 83 ? -21.915 6.544 11.436 1.00 94.38 83 PRO A CA 1
ATOM 646 C C . PRO A 1 83 ? -21.358 5.157 11.074 1.00 94.38 83 PRO A C 1
ATOM 648 O O . PRO A 1 83 ? -20.146 4.960 11.000 1.00 94.38 83 PRO A O 1
ATOM 651 N N . ALA A 1 84 ? -22.250 4.202 10.790 1.00 87.31 84 ALA A N 1
ATOM 652 C CA . ALA A 1 84 ? -21.859 2.837 10.418 1.00 87.31 84 ALA A CA 1
ATOM 653 C C . ALA A 1 84 ? -21.097 2.775 9.079 1.00 87.31 84 ALA A C 1
ATOM 655 O O . ALA A 1 84 ? -20.287 1.873 8.845 1.00 87.31 84 ALA A O 1
ATOM 656 N N . VAL A 1 85 ? -21.365 3.736 8.189 1.00 89.56 85 VAL A N 1
ATOM 657 C CA . VAL A 1 85 ? -20.715 3.875 6.884 1.00 89.56 85 VAL A CA 1
ATOM 658 C C . VAL A 1 85 ? -20.435 5.348 6.613 1.00 89.56 85 VAL A C 1
ATOM 660 O O . VAL A 1 85 ? -21.334 6.185 6.669 1.00 89.56 85 VAL A O 1
ATOM 663 N N . LEU A 1 86 ? -19.193 5.658 6.258 1.00 89.12 86 LEU A N 1
ATOM 664 C CA . LEU A 1 86 ? -18.811 6.926 5.654 1.00 89.12 86 LEU A CA 1
ATOM 665 C C . LEU A 1 86 ? -18.881 6.756 4.135 1.00 89.12 86 LEU A C 1
ATOM 667 O O . LEU A 1 86 ? -18.026 6.102 3.535 1.00 89.12 86 LEU A O 1
ATOM 671 N N . GLN A 1 87 ? -19.914 7.335 3.521 1.00 89.81 87 GLN A N 1
ATOM 672 C CA . GLN A 1 87 ? -20.181 7.206 2.082 1.00 89.81 87 GLN A CA 1
ATOM 673 C C . GLN A 1 87 ? -18.993 7.652 1.228 1.00 89.81 87 GLN A C 1
ATOM 675 O O . GLN A 1 87 ? -18.649 7.000 0.244 1.00 89.81 87 GLN A O 1
ATOM 680 N N . ARG A 1 88 ? -18.338 8.744 1.632 1.00 88.56 88 ARG A N 1
ATOM 681 C CA . ARG A 1 88 ? -17.171 9.299 0.953 1.00 88.56 88 ARG A CA 1
ATOM 682 C C . ARG A 1 88 ? -16.267 10.038 1.939 1.00 88.56 88 ARG A C 1
ATOM 684 O O . ARG A 1 88 ? -16.767 10.715 2.839 1.00 88.56 88 ARG A O 1
ATOM 691 N N . VAL A 1 89 ? -14.954 9.883 1.771 1.00 88.00 89 VAL A N 1
ATOM 692 C CA . VAL A 1 89 ? -13.926 10.600 2.538 1.00 88.00 89 VAL A CA 1
ATOM 693 C C . VAL A 1 89 ? -12.879 11.162 1.581 1.00 88.00 89 VAL A C 1
ATOM 695 O O . VAL A 1 89 ? -12.123 10.395 0.981 1.00 88.00 89 VAL A O 1
ATOM 698 N N . GLU A 1 90 ? -12.844 12.484 1.429 1.00 88.88 90 GLU A N 1
ATOM 699 C CA . GLU A 1 90 ? -11.960 13.193 0.490 1.00 88.88 90 GLU A CA 1
ATOM 700 C C . GLU A 1 90 ? -10.490 13.212 0.943 1.00 88.88 90 GLU A C 1
ATOM 702 O O . GLU A 1 90 ? -10.220 13.018 2.132 1.00 88.88 90 GLU A O 1
ATOM 707 N N . PRO A 1 91 ? -9.514 13.438 0.039 1.00 86.69 91 PRO A N 1
ATOM 708 C CA . PRO A 1 91 ? -8.107 13.606 0.406 1.00 86.69 91 PRO A CA 1
ATOM 709 C C . PRO A 1 91 ? -7.917 14.638 1.523 1.00 86.69 91 PRO A C 1
ATOM 711 O O . PRO A 1 91 ? -8.378 15.772 1.430 1.00 86.69 91 PRO A O 1
ATOM 714 N N . GLY A 1 92 ? -7.242 14.247 2.605 1.00 84.19 92 GLY A N 1
ATOM 715 C CA . GLY A 1 92 ? -6.992 15.116 3.758 1.00 84.19 92 GLY A CA 1
ATOM 716 C C . GLY A 1 92 ? -8.188 15.323 4.694 1.00 84.19 92 GLY A C 1
ATOM 717 O O . GLY A 1 92 ? -7.991 15.837 5.801 1.00 84.19 92 GLY A O 1
ATOM 718 N N . GLU A 1 93 ? -9.393 14.896 4.305 1.00 89.12 93 GLU A N 1
ATOM 719 C CA . GLU A 1 93 ? -10.606 15.072 5.097 1.00 89.12 93 GLU A CA 1
ATOM 720 C C . GLU A 1 93 ? -10.537 14.273 6.401 1.00 89.12 93 GLU A C 1
ATOM 722 O O . GLU A 1 93 ? -10.106 13.115 6.431 1.00 89.12 93 GLU A O 1
ATOM 727 N N . LYS A 1 94 ? -10.988 14.907 7.488 1.00 89.62 94 LYS A N 1
ATOM 728 C CA . LYS A 1 94 ? -11.142 14.294 8.806 1.00 89.62 94 LYS A CA 1
ATOM 729 C C . LYS A 1 94 ? -12.619 13.999 9.053 1.00 89.62 94 LYS A C 1
ATOM 731 O O . LYS A 1 94 ? -13.453 14.894 8.963 1.00 89.62 94 LYS A O 1
ATOM 736 N N . LYS A 1 95 ? -12.935 12.762 9.421 1.00 90.94 95 LYS A N 1
ATOM 737 C CA . LYS A 1 95 ? -14.262 12.320 9.854 1.00 90.94 95 LYS A CA 1
ATOM 738 C C . LYS A 1 95 ? -14.209 11.904 11.316 1.00 90.94 95 LYS A C 1
ATOM 740 O O . LYS A 1 95 ? -13.242 11.281 11.747 1.00 90.94 95 LYS A O 1
ATOM 745 N N . GLN A 1 96 ? -15.252 12.234 12.065 1.00 92.38 96 GLN A N 1
ATOM 746 C CA . GLN A 1 96 ? -15.453 11.743 13.423 1.00 92.38 96 GLN A CA 1
ATOM 747 C C . GLN A 1 96 ? -16.441 10.576 13.387 1.00 92.38 96 GLN A C 1
ATOM 749 O O . GLN A 1 96 ? -17.459 10.644 12.701 1.00 92.38 96 GLN A O 1
ATOM 754 N N . LEU A 1 97 ? -16.136 9.531 14.144 1.00 88.06 97 LEU A N 1
ATOM 755 C CA . LEU A 1 97 ? -17.012 8.412 14.443 1.00 88.06 97 LEU A CA 1
ATOM 756 C C . LEU A 1 97 ? -17.135 8.276 15.962 1.00 88.06 97 LEU A C 1
ATOM 758 O O . LEU A 1 97 ? -16.215 8.629 16.698 1.00 88.06 97 LEU A O 1
ATOM 762 N N . THR A 1 98 ? -18.251 7.741 16.427 1.00 91.94 98 THR A N 1
ATOM 763 C CA . THR A 1 98 ? -18.518 7.443 17.830 1.00 91.94 98 THR A CA 1
ATOM 764 C C . THR A 1 98 ? -18.654 5.936 17.978 1.00 91.94 98 THR A C 1
ATOM 766 O O . THR A 1 98 ? -19.480 5.314 17.314 1.00 91.94 98 THR A O 1
ATOM 769 N N . LEU A 1 99 ? -17.833 5.343 18.839 1.00 88.81 99 LEU A N 1
ATOM 770 C CA . LEU A 1 99 ? -17.955 3.952 19.260 1.00 88.81 99 LEU A CA 1
ATOM 771 C C . LEU A 1 99 ? -18.784 3.922 20.537 1.00 88.81 99 LEU A C 1
ATOM 773 O O . LEU A 1 99 ? -18.381 4.533 21.521 1.00 88.81 99 LEU A O 1
ATOM 777 N N . THR A 1 100 ? -19.892 3.194 20.551 1.00 90.62 100 THR A N 1
ATOM 778 C CA . THR A 1 100 ? -20.652 2.920 21.774 1.00 90.62 100 THR A CA 1
ATOM 779 C C . THR A 1 100 ? -20.334 1.503 22.232 1.00 90.62 100 THR A C 1
ATOM 781 O O . THR A 1 100 ? -20.511 0.545 21.479 1.00 90.62 100 THR A O 1
ATOM 784 N N . LEU A 1 101 ? -19.834 1.390 23.460 1.00 88.62 101 LEU A N 1
ATOM 785 C CA . LEU A 1 101 ? -19.294 0.182 24.074 1.00 88.62 101 LEU A CA 1
ATOM 786 C C . LEU A 1 101 ? -20.208 -0.232 25.227 1.00 88.62 101 LEU A C 1
ATOM 788 O O . LEU A 1 101 ? -20.343 0.513 26.198 1.00 88.62 101 LEU A O 1
ATOM 792 N N . LYS A 1 102 ? -20.820 -1.412 25.135 1.00 89.88 102 LYS A N 1
ATOM 793 C CA . LYS A 1 102 ? -21.678 -1.969 26.186 1.00 89.88 102 LYS A CA 1
ATOM 794 C C . LYS A 1 102 ? -21.085 -3.279 26.712 1.00 89.88 102 LYS A C 1
ATOM 796 O O . LYS A 1 102 ? -20.872 -4.188 25.914 1.00 89.88 102 LYS A O 1
ATOM 801 N N . PRO A 1 103 ? -20.788 -3.402 28.015 1.00 89.38 103 PRO A N 1
ATOM 802 C CA . PRO A 1 103 ? -20.357 -4.666 28.596 1.00 89.38 103 PRO A CA 1
ATOM 803 C C . PRO A 1 103 ? -21.453 -5.719 28.487 1.00 89.38 103 PRO A C 1
ATOM 805 O O . PRO A 1 103 ? -22.616 -5.433 28.769 1.00 89.38 103 PRO A O 1
ATOM 808 N N . LYS A 1 104 ? -21.072 -6.947 28.136 1.00 89.88 104 LYS A N 1
ATOM 809 C CA . LYS A 1 104 ? -21.969 -8.103 28.248 1.00 89.88 104 LYS A CA 1
ATOM 810 C C . LYS A 1 104 ? -22.193 -8.452 29.720 1.00 89.88 104 LYS A C 1
ATOM 812 O O . LYS A 1 104 ? -21.414 -8.051 30.589 1.00 89.88 104 LYS A O 1
ATOM 817 N N . GLU A 1 105 ? -23.231 -9.220 30.022 1.00 87.25 105 GLU A N 1
ATOM 818 C CA . GLU A 1 105 ? -23.499 -9.655 31.396 1.00 87.25 105 GLU A CA 1
ATOM 819 C C . GLU A 1 105 ? -22.287 -10.389 32.010 1.00 87.25 105 GLU A C 1
ATOM 821 O O . GLU A 1 105 ? -21.585 -11.135 31.330 1.00 87.25 105 GLU A O 1
ATOM 826 N N . GLY A 1 106 ? -21.988 -10.121 33.287 1.00 83.00 106 GLY A N 1
ATOM 827 C CA . GLY A 1 106 ? -20.829 -10.697 33.988 1.00 83.00 106 GLY A CA 1
ATOM 828 C C . GLY A 1 106 ? -19.467 -10.084 33.629 1.00 83.00 106 GLY A C 1
ATOM 829 O O . GLY A 1 106 ? -18.443 -10.492 34.176 1.00 83.00 106 GLY A O 1
ATOM 830 N N . THR A 1 107 ? -19.431 -9.082 32.749 1.00 83.69 107 THR A N 1
ATOM 831 C CA . THR A 1 107 ? -18.191 -8.408 32.345 1.00 83.69 107 THR A CA 1
ATOM 832 C C . THR A 1 107 ? -17.622 -7.551 33.483 1.00 83.69 107 THR A C 1
ATOM 834 O O . THR A 1 107 ? -18.324 -6.735 34.084 1.00 83.69 107 THR A O 1
ATOM 837 N N . ALA A 1 108 ? -16.333 -7.728 33.787 1.00 80.38 108 ALA A N 1
ATOM 838 C CA . ALA A 1 108 ? -15.633 -6.968 34.822 1.00 80.38 108 ALA A CA 1
ATOM 839 C C . ALA A 1 108 ? -15.457 -5.486 34.435 1.00 80.38 108 ALA A C 1
ATOM 841 O O . ALA A 1 108 ? -15.239 -5.156 33.274 1.00 80.38 108 ALA A O 1
ATOM 842 N N . ALA A 1 109 ? -15.486 -4.580 35.414 1.00 79.75 109 ALA A N 1
ATOM 843 C CA . ALA A 1 109 ? -15.160 -3.173 35.178 1.00 79.75 109 ALA A CA 1
ATOM 844 C C . ALA A 1 109 ? -13.634 -3.010 35.059 1.00 79.75 109 ALA A C 1
ATOM 846 O O . ALA A 1 109 ? -12.937 -3.000 36.074 1.00 79.75 109 ALA A O 1
ATOM 847 N N . LYS A 1 110 ? -13.119 -2.943 33.825 1.00 72.00 110 LYS A N 1
ATOM 848 C CA . LYS A 1 110 ? -11.684 -2.813 33.523 1.00 72.00 110 LYS A CA 1
ATOM 849 C C . LYS A 1 110 ? -11.423 -2.211 32.137 1.00 72.00 110 LYS A C 1
ATOM 851 O O . LYS A 1 110 ? -12.348 -1.919 31.379 1.00 72.00 110 LYS A O 1
ATOM 856 N N . ASP A 1 111 ? -10.145 -2.076 31.813 1.00 69.56 111 ASP A N 1
ATOM 857 C CA . ASP A 1 111 ? -9.601 -1.695 30.515 1.00 69.56 111 ASP A CA 1
ATOM 858 C C . ASP A 1 111 ? -9.816 -2.811 29.493 1.00 69.56 111 ASP A C 1
ATOM 860 O O . ASP A 1 111 ? -9.524 -3.987 29.740 1.00 69.56 111 ASP A O 1
ATOM 864 N N . TYR A 1 112 ? -10.312 -2.422 28.323 1.00 71.62 112 TYR A N 1
ATOM 865 C CA . TYR A 1 112 ? -10.524 -3.316 27.198 1.00 71.62 112 TYR A CA 1
ATOM 866 C C . TYR A 1 112 ? -9.772 -2.796 25.980 1.00 71.62 112 TYR A C 1
ATOM 868 O O . TYR A 1 112 ? -9.944 -1.644 25.579 1.00 71.62 112 TYR A O 1
ATOM 876 N N . ASP A 1 113 ? -8.961 -3.666 25.383 1.00 68.75 113 ASP A N 1
ATOM 877 C CA . ASP A 1 113 ? -8.295 -3.389 24.116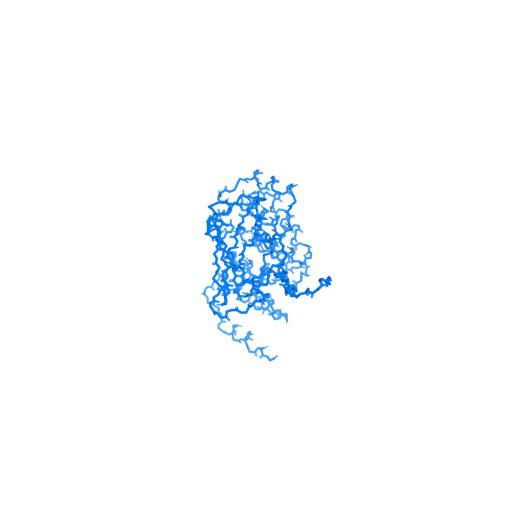 1.00 68.75 113 ASP A CA 1
ATOM 878 C C . ASP A 1 113 ? -9.245 -3.723 22.961 1.00 68.75 113 ASP A C 1
ATOM 880 O O . ASP A 1 113 ? -9.412 -4.879 22.564 1.00 68.75 113 ASP A O 1
ATOM 884 N N . VAL A 1 114 ? -9.948 -2.705 22.466 1.00 72.31 114 VAL A N 1
ATOM 885 C CA . VAL A 1 114 ? -10.916 -2.874 21.382 1.00 72.31 114 VAL A CA 1
ATOM 886 C C . VAL A 1 114 ? -10.181 -2.883 20.050 1.00 72.31 114 VAL A C 1
ATOM 888 O O . VAL A 1 114 ? -9.675 -1.859 19.586 1.00 72.31 114 VAL A O 1
ATOM 891 N N . LYS A 1 115 ? -10.199 -4.033 19.374 1.00 69.62 115 LYS A N 1
ATOM 892 C CA . LYS A 1 115 ? -9.604 -4.163 18.045 1.00 69.62 115 LYS A CA 1
ATOM 893 C C . LYS A 1 115 ? -10.454 -3.414 17.025 1.00 69.62 115 LYS A C 1
ATOM 895 O O . LYS A 1 115 ? -11.623 -3.742 16.818 1.00 69.62 115 LYS A O 1
ATOM 900 N N . ILE A 1 116 ? -9.846 -2.431 16.364 1.00 70.56 116 ILE A N 1
ATOM 901 C CA . ILE A 1 116 ? -10.466 -1.661 15.282 1.00 70.56 116 ILE A CA 1
ATOM 902 C C . ILE A 1 116 ? -9.969 -2.179 13.933 1.00 70.56 116 ILE A C 1
ATOM 904 O O . ILE A 1 116 ? -8.771 -2.281 13.677 1.00 70.56 116 ILE A O 1
ATOM 908 N N . MET A 1 117 ? -10.911 -2.442 13.038 1.00 68.75 117 MET A N 1
ATOM 909 C CA . MET A 1 117 ? -10.681 -2.807 11.652 1.00 68.75 117 MET A CA 1
ATOM 910 C C . MET A 1 117 ? -11.420 -1.821 10.750 1.00 68.75 117 MET A C 1
ATOM 912 O O . MET A 1 117 ? -12.635 -1.665 10.834 1.00 68.75 117 MET A O 1
ATOM 916 N N . LEU A 1 118 ? -10.695 -1.162 9.853 1.00 70.31 118 LEU A N 1
ATOM 917 C CA . LEU A 1 118 ? -11.323 -0.419 8.762 1.00 70.31 118 LEU A CA 1
ATOM 918 C C . LEU A 1 118 ? -11.669 -1.361 7.621 1.00 70.31 118 LEU A C 1
ATOM 920 O O . LEU A 1 118 ? -11.079 -2.424 7.520 1.00 70.31 118 LEU A O 1
ATOM 924 N N . SER A 1 119 ? -12.603 -0.964 6.767 1.00 66.88 119 SER A N 1
ATOM 925 C CA . SER A 1 119 ? -12.815 -1.529 5.437 1.00 66.88 119 SER A CA 1
ATOM 926 C C . SER A 1 119 ? -13.360 -0.480 4.483 1.00 66.88 119 SER A C 1
ATOM 928 O O . SER A 1 119 ? -13.952 0.499 4.922 1.00 66.88 119 SER A O 1
ATOM 930 N N . SER A 1 120 ? -13.126 -0.640 3.184 1.00 66.38 120 SER A N 1
ATOM 931 C CA . SER A 1 120 ? -13.667 0.244 2.147 1.00 66.38 120 SER A CA 1
ATOM 932 C C . SER A 1 120 ? -13.882 -0.542 0.860 1.00 66.38 120 SER A C 1
ATOM 934 O O . SER A 1 120 ? -13.075 -1.413 0.528 1.00 66.38 120 SER A O 1
ATOM 936 N N . ALA A 1 121 ? -14.939 -0.214 0.112 1.00 56.41 121 ALA A N 1
ATOM 937 C CA . ALA A 1 121 ? -15.148 -0.753 -1.233 1.00 56.41 121 ALA A CA 1
ATOM 938 C C . ALA A 1 121 ? -13.996 -0.372 -2.190 1.00 56.41 121 ALA A C 1
ATOM 940 O O . ALA A 1 121 ? -13.600 -1.168 -3.040 1.00 56.41 121 ALA A O 1
ATOM 941 N N . ALA A 1 122 ? -13.388 0.802 -1.975 1.00 50.19 122 ALA A N 1
ATOM 942 C CA . ALA A 1 122 ? -12.247 1.335 -2.724 1.00 50.19 122 ALA A CA 1
ATOM 943 C C . ALA A 1 122 ? -10.879 0.866 -2.188 1.00 50.19 122 ALA A C 1
ATOM 945 O O . ALA A 1 122 ? -9.835 1.436 -2.506 1.00 50.19 122 ALA A O 1
ATOM 946 N N . TRP A 1 123 ? -10.832 -0.186 -1.362 1.00 53.12 123 TRP A N 1
ATOM 947 C CA . TRP A 1 123 ? -9.551 -0.839 -1.073 1.00 53.12 123 TRP A CA 1
ATOM 948 C C . TRP A 1 123 ? -8.904 -1.476 -2.307 1.00 53.12 123 TRP A C 1
ATOM 950 O O . TRP A 1 123 ? -7.703 -1.759 -2.284 1.00 53.12 123 TRP A O 1
ATOM 960 N N . ARG A 1 124 ? -9.675 -1.634 -3.384 1.00 47.53 124 ARG A N 1
ATOM 961 C CA . ARG A 1 124 ? -9.230 -2.133 -4.681 1.00 47.53 124 ARG A CA 1
ATOM 962 C C . ARG A 1 124 ? -8.346 -1.091 -5.394 1.00 47.53 124 ARG A C 1
ATOM 964 O O . ARG A 1 124 ? -8.723 0.070 -5.467 1.00 47.53 124 ARG A O 1
ATOM 971 N N . ASN A 1 125 ? -7.139 -1.556 -5.752 1.00 55.50 125 ASN A N 1
ATOM 972 C CA . ASN A 1 125 ? -6.081 -1.048 -6.654 1.00 55.50 125 ASN A CA 1
ATOM 973 C C . ASN A 1 125 ? -5.996 0.456 -7.019 1.00 55.50 125 ASN A C 1
ATOM 975 O O . ASN A 1 125 ? -6.966 1.135 -7.333 1.00 55.50 125 ASN A O 1
ATOM 979 N N . THR A 1 126 ? -4.754 0.951 -7.084 1.00 60.97 126 THR A N 1
ATOM 980 C CA . THR A 1 126 ? -4.385 2.278 -7.612 1.00 60.97 126 THR A CA 1
ATOM 981 C C . THR A 1 126 ? -4.924 2.530 -9.024 1.00 60.97 126 THR A C 1
ATOM 983 O O . THR A 1 126 ? -5.273 3.661 -9.335 1.00 60.97 126 THR A O 1
ATOM 986 N N . GLU A 1 127 ? -5.113 1.484 -9.833 1.00 58.78 127 GLU A N 1
ATOM 987 C CA . GLU A 1 127 ? -5.739 1.550 -11.164 1.00 58.78 127 GLU A CA 1
ATOM 988 C C . GLU A 1 127 ? -7.150 2.180 -11.145 1.00 58.78 127 GLU A C 1
ATOM 990 O O . GLU A 1 127 ? -7.459 3.010 -11.996 1.00 58.78 127 GLU A O 1
ATOM 995 N N . MET A 1 128 ? -8.006 1.857 -10.163 1.00 62.62 128 MET A N 1
ATOM 996 C CA . MET A 1 128 ? -9.334 2.485 -10.057 1.00 62.62 128 MET A CA 1
ATOM 997 C C . MET A 1 128 ? -9.234 3.954 -9.637 1.00 62.62 128 MET A C 1
ATOM 999 O O . MET A 1 128 ? -9.952 4.804 -10.159 1.00 62.62 128 MET A O 1
ATOM 1003 N N . ALA A 1 129 ? -8.314 4.271 -8.722 1.00 66.69 129 ALA A N 1
ATOM 1004 C CA . ALA A 1 129 ? -8.047 5.654 -8.337 1.00 66.69 129 ALA A CA 1
ATOM 1005 C C . ALA A 1 129 ? -7.487 6.480 -9.509 1.00 66.69 129 ALA A C 1
ATOM 1007 O O . ALA A 1 129 ? -7.786 7.667 -9.624 1.00 66.69 129 ALA A O 1
ATOM 1008 N N . ALA A 1 130 ? -6.716 5.859 -10.407 1.00 65.31 130 ALA A N 1
ATOM 1009 C CA . ALA A 1 130 ? -6.185 6.518 -11.592 1.00 65.31 130 ALA A CA 1
ATOM 1010 C C . ALA A 1 130 ? -7.292 6.976 -12.550 1.00 65.31 130 ALA A C 1
ATOM 1012 O O . ALA A 1 130 ? -7.099 7.978 -13.232 1.00 65.31 130 ALA A O 1
ATOM 1013 N N . ALA A 1 131 ? -8.452 6.318 -12.593 1.00 71.75 131 ALA A N 1
ATOM 1014 C CA . ALA A 1 131 ? -9.564 6.761 -13.434 1.00 71.75 131 ALA A CA 1
ATOM 1015 C C . ALA A 1 131 ? -10.213 8.058 -12.913 1.00 71.75 131 ALA A C 1
ATOM 1017 O O . ALA A 1 131 ? -10.460 8.979 -13.689 1.00 71.75 131 ALA A O 1
ATOM 1018 N N . ASP A 1 132 ? -10.422 8.159 -11.599 1.00 78.31 132 ASP A N 1
ATOM 1019 C CA . ASP A 1 132 ? -11.289 9.185 -11.000 1.00 78.31 132 ASP A CA 1
ATOM 1020 C C . ASP A 1 132 ? -10.568 10.490 -10.611 1.00 78.31 132 ASP A C 1
ATOM 1022 O O . ASP A 1 132 ? -11.217 11.511 -10.378 1.00 78.31 132 ASP A O 1
ATOM 1026 N N . VAL A 1 133 ? -9.236 10.486 -10.498 1.00 86.56 133 VAL A N 1
ATOM 1027 C CA . VAL A 1 133 ? -8.474 11.627 -9.951 1.00 86.56 133 VAL A CA 1
ATOM 1028 C C . VAL A 1 133 ? -7.828 12.441 -11.075 1.00 86.56 133 VAL A C 1
ATOM 1030 O O . VAL A 1 133 ? -7.184 11.881 -11.963 1.00 86.56 133 VAL A O 1
ATOM 1033 N N . SER A 1 134 ? -7.963 13.770 -11.055 1.00 91.25 134 SER A N 1
ATOM 1034 C CA . SER A 1 134 ? -7.339 14.647 -12.059 1.00 91.25 134 SER A CA 1
ATOM 1035 C C . SER A 1 134 ? -5.842 14.864 -11.799 1.00 91.25 134 SER A C 1
ATOM 1037 O O . SER A 1 134 ? -5.373 14.778 -10.664 1.00 91.25 134 SER A O 1
ATOM 1039 N N . VAL A 1 135 ? -5.084 15.191 -12.853 1.00 93.00 135 VAL A N 1
ATOM 1040 C CA . VAL A 1 135 ? -3.660 15.566 -12.737 1.00 93.00 135 VAL A CA 1
ATOM 1041 C C . VAL A 1 135 ? -3.483 16.755 -11.786 1.00 93.00 135 VAL A C 1
ATOM 1043 O O . VAL A 1 135 ? -2.612 16.720 -10.918 1.00 93.00 135 VAL A O 1
ATOM 1046 N N . ASP A 1 136 ? -4.346 17.768 -11.887 1.00 92.94 136 ASP A N 1
ATOM 1047 C CA . ASP A 1 136 ? -4.280 18.958 -11.033 1.00 92.94 136 ASP A CA 1
ATOM 1048 C C . ASP A 1 136 ? -4.519 18.633 -9.557 1.00 92.94 136 ASP A C 1
ATOM 1050 O O . ASP A 1 136 ? -3.809 19.154 -8.697 1.00 92.94 136 ASP A O 1
ATOM 1054 N N . ALA A 1 137 ? -5.453 17.725 -9.250 1.00 90.75 137 ALA A N 1
ATOM 1055 C CA . ALA A 1 137 ? -5.697 17.278 -7.881 1.00 90.75 137 ALA A CA 1
ATOM 1056 C C . ALA A 1 137 ? -4.474 16.551 -7.296 1.00 90.75 137 ALA A C 1
ATOM 1058 O O . ALA A 1 137 ? -4.102 16.795 -6.148 1.00 90.75 137 ALA A O 1
ATOM 1059 N N . LEU A 1 138 ? -3.798 15.714 -8.092 1.00 92.56 138 LEU A N 1
ATOM 1060 C CA . LEU A 1 138 ? -2.556 15.047 -7.681 1.00 92.56 138 LEU A CA 1
ATOM 1061 C C . LEU A 1 138 ? -1.428 16.060 -7.436 1.00 92.56 138 LEU A C 1
ATOM 1063 O O . LEU A 1 138 ? -0.736 15.980 -6.420 1.00 92.56 138 LEU A O 1
ATOM 1067 N N . LYS A 1 139 ? -1.268 17.055 -8.318 1.00 92.94 139 LYS A N 1
ATOM 1068 C CA . LYS A 1 139 ? -0.265 18.122 -8.156 1.00 92.94 139 LYS A CA 1
ATOM 1069 C C . LYS A 1 139 ? -0.558 19.003 -6.945 1.00 92.94 139 LYS A C 1
ATOM 1071 O O . LYS A 1 139 ? 0.359 19.347 -6.203 1.00 92.94 139 LYS A O 1
ATOM 1076 N N . GLN A 1 140 ? -1.824 19.332 -6.700 1.00 90.44 140 GLN A N 1
ATOM 1077 C CA . GLN A 1 140 ? -2.239 20.045 -5.496 1.00 90.44 140 GLN A CA 1
ATOM 1078 C C . GLN A 1 140 ? -1.941 19.224 -4.238 1.00 90.44 140 GLN A C 1
ATOM 1080 O O . GLN A 1 140 ? -1.386 19.763 -3.282 1.00 90.44 140 GLN A O 1
ATOM 1085 N N . TYR A 1 141 ? -2.244 17.923 -4.250 1.00 89.12 141 TYR A N 1
ATOM 1086 C CA . TYR A 1 141 ? -1.949 17.023 -3.138 1.00 89.12 141 TYR A CA 1
ATOM 1087 C C . TYR A 1 141 ? -0.448 16.991 -2.806 1.00 89.12 141 TYR A C 1
ATOM 1089 O O . TYR A 1 141 ? -0.069 17.085 -1.640 1.00 89.12 141 TYR A O 1
ATOM 1097 N N . LEU A 1 142 ? 0.417 16.929 -3.824 1.00 91.31 142 LEU A N 1
ATOM 1098 C CA . LEU A 1 142 ? 1.875 16.896 -3.655 1.00 91.31 142 LEU A CA 1
ATOM 1099 C C . LEU A 1 142 ? 2.464 18.164 -3.014 1.00 91.31 142 LEU A C 1
ATOM 1101 O O . LEU A 1 142 ? 3.523 18.080 -2.387 1.00 91.31 142 LEU A O 1
ATOM 1105 N N . ARG A 1 143 ? 1.781 19.313 -3.127 1.00 89.81 143 ARG A N 1
ATOM 1106 C CA . ARG A 1 143 ? 2.158 20.573 -2.454 1.00 89.81 143 ARG A CA 1
ATOM 1107 C C . ARG A 1 143 ? 1.827 20.574 -0.958 1.00 89.81 143 ARG A C 1
ATOM 1109 O O . ARG A 1 143 ? 2.333 21.422 -0.231 1.00 89.81 143 ARG A O 1
ATOM 1116 N N . GLY A 1 144 ? 0.964 19.666 -0.508 1.00 82.50 144 GLY A N 1
ATOM 1117 C CA . GLY A 1 144 ? 0.525 19.580 0.879 1.00 82.50 144 GLY A CA 1
ATOM 1118 C C . GLY A 1 144 ? 1.445 18.758 1.785 1.00 82.50 144 GLY A C 1
ATOM 1119 O O . GLY A 1 144 ? 2.432 18.139 1.372 1.00 82.50 144 GLY A O 1
ATOM 1120 N N . GLU A 1 145 ? 1.063 18.710 3.060 1.00 70.38 145 GLU A N 1
ATOM 1121 C CA . GLU A 1 145 ? 1.659 17.828 4.060 1.00 70.38 145 GLU A CA 1
ATOM 1122 C C . GLU A 1 145 ? 1.142 16.393 3.867 1.00 70.38 145 GLU A C 1
ATOM 1124 O O . GLU A 1 145 ? 0.088 16.004 4.376 1.00 70.38 145 GLU A O 1
ATOM 1129 N N . GLY A 1 146 ? 1.886 15.604 3.093 1.00 67.31 146 GLY A N 1
ATOM 1130 C CA . GLY A 1 146 ? 1.673 14.168 2.910 1.00 67.31 146 GLY A CA 1
ATOM 1131 C C . GLY A 1 146 ? 2.904 13.372 3.335 1.00 67.31 146 GLY A C 1
ATOM 1132 O O . GLY A 1 146 ? 4.032 13.858 3.227 1.00 67.31 146 GLY A O 1
ATOM 1133 N N . ASN A 1 147 ? 2.703 12.138 3.805 1.00 74.81 147 ASN A N 1
ATOM 1134 C CA . ASN A 1 147 ? 3.830 11.245 4.080 1.00 74.81 147 ASN A CA 1
ATOM 1135 C C . ASN A 1 147 ? 4.476 10.755 2.770 1.00 74.81 147 ASN A C 1
ATOM 1137 O O . ASN A 1 147 ? 3.861 10.800 1.702 1.00 74.81 147 ASN A O 1
ATOM 1141 N N . THR A 1 148 ? 5.717 10.269 2.852 1.00 77.81 148 THR A N 1
ATOM 1142 C CA . THR A 1 148 ? 6.490 9.809 1.686 1.00 77.81 148 THR A CA 1
ATOM 1143 C C . THR A 1 148 ? 5.726 8.792 0.842 1.00 77.81 148 THR A C 1
ATOM 1145 O O . THR A 1 148 ? 5.715 8.888 -0.379 1.00 77.81 148 THR A O 1
ATOM 1148 N N . TRP A 1 149 ? 5.030 7.850 1.479 1.00 78.44 149 TRP A N 1
ATOM 1149 C CA . TRP A 1 149 ? 4.261 6.828 0.774 1.00 78.44 149 TRP A CA 1
ATOM 1150 C C . TRP A 1 149 ? 3.100 7.417 -0.036 1.00 78.44 149 TRP A C 1
ATOM 1152 O O . TRP A 1 149 ? 2.913 7.072 -1.198 1.00 78.44 149 TRP A O 1
ATOM 1162 N N . ALA A 1 150 ? 2.322 8.324 0.546 1.00 81.12 150 ALA A N 1
ATOM 1163 C CA . ALA A 1 150 ? 1.188 8.913 -0.146 1.00 81.12 150 ALA A CA 1
ATOM 1164 C C . ALA A 1 150 ? 1.629 9.831 -1.299 1.00 81.12 150 ALA A C 1
ATOM 1166 O O . ALA A 1 150 ? 0.938 9.910 -2.314 1.00 81.12 150 ALA A O 1
ATOM 1167 N N . LYS A 1 151 ? 2.817 10.447 -1.188 1.00 88.62 151 LYS A N 1
ATOM 1168 C CA . LYS A 1 151 ? 3.474 11.133 -2.311 1.00 88.62 151 LYS A CA 1
ATOM 1169 C C . LYS A 1 151 ? 3.884 10.160 -3.420 1.00 88.62 151 LYS A C 1
ATOM 1171 O O . LYS A 1 151 ? 3.603 10.441 -4.578 1.00 88.62 151 LYS A O 1
ATOM 1176 N N . ILE A 1 152 ? 4.441 8.994 -3.078 1.00 88.94 152 ILE A N 1
ATOM 1177 C CA . ILE A 1 152 ? 4.750 7.932 -4.054 1.00 88.94 152 ILE A CA 1
ATOM 1178 C C . ILE A 1 152 ? 3.489 7.469 -4.786 1.00 88.94 152 ILE A C 1
ATOM 1180 O O . ILE A 1 152 ? 3.516 7.359 -6.006 1.00 88.94 152 ILE A O 1
ATOM 1184 N N . VAL A 1 153 ? 2.367 7.283 -4.085 1.00 87.31 153 VAL A N 1
ATOM 1185 C CA . VAL A 1 153 ? 1.084 6.949 -4.730 1.00 87.31 153 VAL A CA 1
ATOM 1186 C C . VAL A 1 153 ? 0.616 8.078 -5.653 1.00 87.31 153 VAL A C 1
ATOM 1188 O O . VAL A 1 153 ? 0.136 7.812 -6.748 1.00 87.31 153 VAL A O 1
ATOM 1191 N N . ALA A 1 154 ? 0.767 9.345 -5.260 1.00 91.56 154 ALA A N 1
ATOM 1192 C CA . ALA A 1 154 ? 0.421 10.459 -6.142 1.00 91.56 154 ALA A CA 1
ATOM 1193 C C . ALA A 1 154 ? 1.297 10.481 -7.409 1.00 91.56 154 ALA A C 1
ATOM 1195 O O . ALA A 1 154 ? 0.773 10.670 -8.506 1.00 91.56 154 ALA A O 1
ATOM 1196 N N . TRP A 1 155 ? 2.602 10.221 -7.282 1.00 95.25 155 TRP A N 1
ATOM 1197 C CA . TRP A 1 155 ? 3.513 10.079 -8.421 1.00 95.25 155 TRP A CA 1
ATOM 1198 C C . TRP A 1 155 ? 3.209 8.848 -9.286 1.00 95.25 155 TRP A C 1
ATOM 1200 O O . TRP A 1 155 ? 3.302 8.947 -10.504 1.00 95.25 155 TRP A O 1
ATOM 1210 N N . GLU A 1 156 ? 2.788 7.724 -8.695 1.00 92.12 156 GLU A N 1
ATOM 1211 C CA . GLU A 1 156 ? 2.294 6.535 -9.412 1.00 92.12 156 GLU A CA 1
ATOM 1212 C C . GLU A 1 156 ? 1.104 6.889 -10.303 1.00 92.12 156 GLU A C 1
ATOM 1214 O O . GLU A 1 156 ? 1.125 6.619 -11.502 1.00 92.12 156 GLU A O 1
ATOM 1219 N N . LEU A 1 157 ? 0.092 7.553 -9.739 1.00 91.88 157 LEU A N 1
ATOM 1220 C CA . LEU A 1 157 ? -1.108 7.953 -10.474 1.00 91.88 157 LEU A CA 1
ATOM 1221 C C . LEU A 1 157 ? -0.797 8.982 -11.570 1.00 91.88 157 LEU A C 1
ATOM 1223 O O . LEU A 1 157 ? -1.385 8.922 -12.649 1.00 91.88 157 LEU A O 1
ATOM 1227 N N . LEU A 1 158 ? 0.140 9.902 -11.321 1.00 94.75 158 LEU A N 1
ATOM 1228 C CA . LEU A 1 158 ? 0.651 10.833 -12.332 1.00 94.75 158 LEU A CA 1
ATOM 1229 C C . LEU A 1 158 ? 1.366 10.086 -13.468 1.00 94.75 158 LEU A C 1
ATOM 1231 O O . LEU A 1 158 ? 1.059 10.310 -14.637 1.00 94.75 158 LEU A O 1
ATOM 1235 N N . ALA A 1 159 ? 2.255 9.148 -13.138 1.00 94.19 159 ALA A N 1
ATOM 1236 C CA . ALA A 1 159 ? 2.981 8.345 -14.116 1.00 94.19 159 ALA A CA 1
ATOM 1237 C C . ALA A 1 159 ? 2.041 7.474 -14.968 1.00 94.19 159 ALA A C 1
ATOM 1239 O O . ALA A 1 159 ? 2.198 7.415 -16.186 1.00 94.19 159 ALA A O 1
ATOM 1240 N N . MET A 1 160 ? 1.015 6.864 -14.360 1.00 90.94 160 MET A N 1
ATOM 1241 C CA . MET A 1 160 ? -0.049 6.137 -15.073 1.00 90.94 160 MET A CA 1
ATOM 1242 C C . MET A 1 160 ? -0.831 7.032 -16.047 1.00 90.94 160 MET A C 1
ATOM 1244 O O . MET A 1 160 ? -1.364 6.542 -17.039 1.00 90.94 160 MET A O 1
ATOM 1248 N N . LYS A 1 161 ? -0.887 8.343 -15.785 1.00 91.56 161 LYS A N 1
ATOM 1249 C CA . LYS A 1 161 ? -1.503 9.358 -16.656 1.00 91.56 161 LYS A CA 1
ATOM 1250 C C . LYS A 1 161 ? -0.530 9.955 -17.680 1.00 91.56 161 LYS A C 1
ATOM 1252 O O . LYS A 1 161 ? -0.906 10.884 -18.389 1.00 91.56 161 LYS A O 1
ATOM 1257 N N . GLY A 1 162 ? 0.701 9.448 -17.762 1.00 92.56 162 GLY A N 1
ATOM 1258 C CA . GLY A 1 162 ? 1.727 9.935 -18.686 1.00 92.56 162 GLY A CA 1
ATOM 1259 C C . GLY A 1 162 ? 2.450 11.208 -18.232 1.00 92.56 162 GLY A C 1
ATOM 1260 O O . GLY A 1 162 ? 3.184 11.796 -19.023 1.00 92.56 162 GLY A O 1
ATOM 1261 N N . ASP A 1 163 ? 2.280 11.648 -16.981 1.00 95.81 163 ASP A N 1
ATOM 1262 C CA . ASP A 1 163 ? 2.995 12.813 -16.455 1.00 95.81 163 ASP A CA 1
ATOM 1263 C C . ASP A 1 163 ? 4.470 12.461 -16.182 1.00 95.81 163 ASP A C 1
ATOM 1265 O O . ASP A 1 163 ? 4.809 11.594 -15.367 1.00 95.81 163 ASP A O 1
ATOM 1269 N N . ALA A 1 164 ? 5.363 13.134 -16.912 1.00 95.62 164 ALA A N 1
ATOM 1270 C CA . ALA A 1 164 ? 6.795 12.853 -16.890 1.00 95.62 164 ALA A CA 1
ATOM 1271 C C . ALA A 1 164 ? 7.461 13.227 -15.556 1.00 95.62 164 ALA A C 1
ATOM 1273 O O . ALA A 1 164 ? 8.429 12.580 -15.156 1.00 95.62 164 ALA A O 1
ATOM 1274 N N . GLU A 1 165 ? 6.947 14.245 -14.861 1.00 95.50 165 GLU A N 1
ATOM 1275 C CA . GLU A 1 165 ? 7.465 14.706 -13.570 1.00 95.50 165 GLU A CA 1
ATOM 1276 C C . GLU A 1 165 ? 7.155 13.691 -12.461 1.00 95.50 165 GLU A C 1
ATOM 1278 O O . GLU A 1 165 ? 8.039 13.336 -11.676 1.00 95.50 165 GLU A O 1
ATOM 1283 N N . GLY A 1 166 ? 5.934 13.148 -12.444 1.00 95.81 166 GLY A N 1
ATOM 1284 C CA . GLY A 1 166 ? 5.544 12.046 -11.570 1.00 95.81 166 GLY A CA 1
ATOM 1285 C C . GLY A 1 166 ? 6.418 10.817 -11.800 1.00 95.81 166 GLY A C 1
ATOM 1286 O O . GLY A 1 166 ? 6.998 10.289 -10.852 1.00 95.81 166 GLY A O 1
ATOM 1287 N N . PHE A 1 167 ? 6.613 10.418 -13.062 1.00 97.06 167 PHE A N 1
ATOM 1288 C CA . PHE A 1 167 ? 7.514 9.312 -13.396 1.00 97.06 167 PHE A CA 1
ATOM 1289 C C . PHE A 1 167 ? 8.953 9.580 -12.926 1.00 97.06 167 PHE A C 1
ATOM 1291 O O . PHE A 1 167 ? 9.543 8.745 -12.244 1.00 97.06 167 PHE A O 1
ATOM 1298 N N . SER A 1 168 ? 9.511 10.759 -13.222 1.00 97.31 168 SER A N 1
ATOM 1299 C CA . SER A 1 168 ? 10.864 11.145 -12.796 1.00 97.31 168 SER A CA 1
ATOM 1300 C C . SER A 1 168 ? 11.022 11.136 -11.274 1.00 97.31 168 SER A C 1
ATOM 1302 O O . SER A 1 168 ? 12.060 10.720 -10.758 1.00 97.31 168 SER A O 1
ATOM 1304 N N . SER A 1 169 ? 9.988 11.554 -10.542 1.00 97.19 169 SER A N 1
ATOM 1305 C CA . SER A 1 169 ? 9.985 11.537 -9.076 1.00 97.19 169 SER A CA 1
ATOM 1306 C C . SER A 1 169 ? 10.040 10.111 -8.518 1.00 97.19 169 SER A C 1
ATOM 1308 O O . SER A 1 169 ? 10.761 9.859 -7.548 1.00 97.19 169 SER A O 1
ATOM 1310 N N . LEU A 1 170 ? 9.358 9.151 -9.159 1.00 96.94 170 LEU A N 1
ATOM 1311 C CA . LEU A 1 170 ? 9.487 7.729 -8.819 1.00 96.94 170 LEU A CA 1
ATOM 1312 C C . LEU A 1 170 ? 10.906 7.212 -9.075 1.00 96.94 170 LEU A C 1
ATOM 1314 O O . LEU A 1 170 ? 11.475 6.569 -8.197 1.00 96.94 170 LEU A O 1
ATOM 1318 N N . VAL A 1 171 ? 11.499 7.527 -10.233 1.00 97.38 171 VAL A N 1
ATOM 1319 C CA . VAL A 1 171 ? 12.881 7.120 -10.554 1.00 97.38 171 VAL A CA 1
ATOM 1320 C C . VAL A 1 171 ? 13.871 7.682 -9.533 1.00 97.38 171 VAL A C 1
ATOM 1322 O O . VAL A 1 171 ? 14.705 6.947 -9.017 1.00 97.38 171 VAL A O 1
ATOM 1325 N N . SER A 1 172 ? 13.752 8.965 -9.181 1.00 96.12 172 SER A N 1
ATOM 1326 C CA . SER A 1 172 ? 14.603 9.582 -8.157 1.00 96.12 172 SER A CA 1
ATOM 1327 C C . SER A 1 172 ? 14.448 8.902 -6.794 1.00 96.12 172 SER A C 1
ATOM 1329 O O . SER A 1 172 ? 15.438 8.671 -6.102 1.00 96.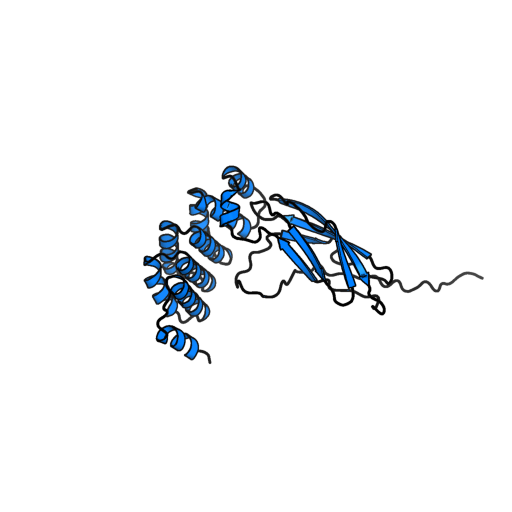12 172 SER A O 1
ATOM 1331 N N . THR A 1 173 ? 13.218 8.536 -6.422 1.00 95.38 173 THR A N 1
ATOM 1332 C CA . THR A 1 173 ? 12.930 7.857 -5.151 1.00 95.38 173 THR A CA 1
ATOM 1333 C C . THR A 1 173 ? 13.459 6.419 -5.128 1.00 95.38 173 THR A C 1
ATOM 1335 O O . THR A 1 173 ? 13.892 5.949 -4.077 1.00 95.38 173 THR A O 1
ATOM 1338 N N . LEU A 1 174 ? 13.487 5.728 -6.274 1.00 95.75 174 LEU A N 1
ATOM 1339 C CA . LEU A 1 174 ? 14.053 4.380 -6.402 1.00 95.75 174 LEU A CA 1
ATOM 1340 C C . LEU A 1 174 ? 15.538 4.332 -6.008 1.00 95.75 174 LEU A C 1
ATOM 1342 O O . LEU A 1 174 ? 15.973 3.348 -5.416 1.00 95.75 174 LEU A O 1
ATOM 1346 N N . SER A 1 175 ? 16.282 5.410 -6.265 1.00 92.94 175 SER A N 1
ATOM 1347 C CA . SER A 1 175 ? 17.702 5.544 -5.907 1.00 92.94 175 SER A CA 1
ATOM 1348 C C . SER A 1 175 ? 17.951 5.949 -4.446 1.00 92.94 175 SER A C 1
ATOM 1350 O O . SER A 1 175 ? 19.099 6.139 -4.047 1.00 92.94 175 SER A O 1
ATOM 1352 N N . GLN A 1 176 ? 16.903 6.134 -3.638 1.00 91.31 176 GLN A N 1
ATOM 1353 C CA . GLN A 1 176 ? 17.033 6.487 -2.220 1.00 91.31 176 GLN A CA 1
ATOM 1354 C C . GLN A 1 176 ? 17.158 5.238 -1.333 1.00 91.31 176 GLN A C 1
ATOM 1356 O O . GLN A 1 176 ? 17.277 4.108 -1.802 1.00 91.31 176 GLN A O 1
ATOM 1361 N N . ARG A 1 177 ? 17.143 5.431 -0.009 1.00 86.94 177 ARG A N 1
ATOM 1362 C CA . ARG A 1 177 ? 17.122 4.324 0.954 1.00 86.94 177 ARG A CA 1
ATOM 1363 C C . ARG A 1 177 ? 15.707 3.753 1.133 1.00 86.94 177 ARG A C 1
ATOM 1365 O O . ARG A 1 177 ? 14.716 4.475 0.964 1.00 86.94 177 ARG A O 1
ATOM 1372 N N . PRO A 1 178 ? 15.590 2.478 1.539 1.00 79.75 178 PRO A N 1
ATOM 1373 C CA . PRO A 1 178 ? 14.311 1.928 1.960 1.00 79.75 178 PRO A CA 1
ATOM 1374 C C . PRO A 1 178 ? 13.736 2.689 3.175 1.00 79.75 178 PRO A C 1
ATOM 1376 O O . PRO A 1 178 ? 14.491 3.268 3.958 1.00 79.75 178 PRO A O 1
ATOM 1379 N N . PRO A 1 179 ? 12.402 2.693 3.353 1.00 79.94 179 PRO A N 1
ATOM 1380 C CA . PRO A 1 179 ? 11.426 1.961 2.542 1.00 79.94 179 PRO A CA 1
ATOM 1381 C C . PRO A 1 179 ? 11.032 2.682 1.237 1.00 79.94 179 PRO A C 1
ATOM 1383 O O . PRO A 1 179 ? 10.327 2.100 0.417 1.00 79.94 179 PRO A O 1
ATOM 1386 N N . GLY A 1 180 ? 11.484 3.927 1.024 1.00 84.62 180 GLY A N 1
ATOM 1387 C CA . GLY A 1 180 ? 11.109 4.753 -0.132 1.00 84.62 180 GLY A CA 1
ATOM 1388 C C . GLY A 1 180 ? 11.447 4.109 -1.478 1.00 84.62 180 GLY A C 1
ATOM 1389 O O . GLY A 1 180 ? 10.585 4.044 -2.352 1.00 84.62 180 GLY A O 1
ATOM 1390 N N . SER A 1 181 ? 12.652 3.556 -1.615 1.00 90.00 181 SER A N 1
ATOM 1391 C CA . SER A 1 181 ? 13.095 2.857 -2.830 1.00 90.00 181 SER A CA 1
ATOM 1392 C C . SER A 1 181 ? 12.228 1.645 -3.177 1.00 90.00 181 SER A C 1
ATOM 1394 O O . SER A 1 181 ? 11.797 1.488 -4.317 1.00 90.00 181 SER A O 1
ATOM 1396 N N . SER A 1 182 ? 11.906 0.809 -2.186 1.00 85.94 182 SER A N 1
ATOM 1397 C CA . SER A 1 182 ? 11.049 -0.367 -2.366 1.00 85.94 182 SER A CA 1
ATOM 1398 C C . SER A 1 182 ? 9.647 0.039 -2.823 1.00 85.94 182 SER A C 1
ATOM 1400 O O . SER A 1 182 ? 9.075 -0.561 -3.727 1.00 85.94 182 SER A O 1
ATOM 1402 N N . PHE A 1 183 ? 9.106 1.105 -2.240 1.00 85.62 183 PHE A N 1
ATOM 1403 C CA . PHE A 1 183 ? 7.815 1.667 -2.617 1.00 85.62 183 PHE A CA 1
ATOM 1404 C C . PHE A 1 183 ? 7.804 2.261 -4.028 1.00 85.62 183 PHE A C 1
ATOM 1406 O O . PHE A 1 183 ? 6.849 2.044 -4.773 1.00 85.62 183 PHE A O 1
ATOM 1413 N N . ALA A 1 184 ? 8.873 2.951 -4.422 1.00 91.06 184 ALA A N 1
ATOM 1414 C CA . ALA A 1 184 ? 9.029 3.453 -5.780 1.00 91.06 184 ALA A CA 1
ATOM 1415 C C . ALA A 1 184 ? 9.127 2.316 -6.810 1.00 91.06 184 ALA A C 1
ATOM 1417 O O . ALA A 1 184 ? 8.516 2.414 -7.872 1.00 91.06 184 ALA A O 1
ATOM 1418 N N . ALA A 1 185 ? 9.819 1.215 -6.487 1.00 91.81 185 ALA A N 1
ATOM 1419 C CA . ALA A 1 185 ? 9.882 0.037 -7.353 1.00 91.81 185 ALA A CA 1
ATOM 1420 C C . ALA A 1 185 ? 8.486 -0.553 -7.618 1.00 91.81 185 ALA A C 1
ATOM 1422 O O . ALA A 1 185 ? 8.134 -0.820 -8.768 1.00 91.81 185 ALA A O 1
ATOM 1423 N N . TYR A 1 186 ? 7.660 -0.681 -6.572 1.00 86.38 186 TYR A N 1
ATOM 1424 C CA . TYR A 1 186 ? 6.264 -1.112 -6.708 1.00 86.38 186 TYR A CA 1
ATOM 1425 C C . TYR A 1 186 ? 5.449 -0.179 -7.600 1.00 86.38 186 TYR A C 1
ATOM 1427 O O . TYR A 1 186 ? 4.792 -0.642 -8.532 1.00 86.38 186 TYR A O 1
ATOM 1435 N N . ALA A 1 187 ? 5.516 1.127 -7.334 1.00 88.44 187 ALA A N 1
ATOM 1436 C CA . ALA A 1 187 ? 4.803 2.132 -8.112 1.00 88.44 187 ALA A CA 1
ATOM 1437 C C . ALA A 1 187 ? 5.187 2.069 -9.599 1.00 88.44 187 ALA A C 1
ATOM 1439 O O . ALA A 1 187 ? 4.311 2.037 -10.460 1.00 88.44 187 ALA A O 1
ATOM 1440 N N . LEU A 1 188 ? 6.485 1.966 -9.906 1.00 92.94 188 LEU A N 1
ATOM 1441 C CA . LEU A 1 188 ? 6.982 1.801 -11.274 1.00 92.94 188 LEU A CA 1
ATOM 1442 C C . LEU A 1 188 ? 6.436 0.523 -11.927 1.00 92.94 188 LEU A C 1
ATOM 1444 O O . LEU A 1 188 ? 5.929 0.593 -13.047 1.00 92.94 188 LEU A O 1
ATOM 1448 N N . GLY A 1 189 ? 6.455 -0.615 -11.225 1.00 88.06 189 GLY A N 1
ATOM 1449 C CA . GLY A 1 189 ? 5.871 -1.872 -11.712 1.00 88.06 189 GLY A CA 1
ATOM 1450 C C . GLY A 1 189 ? 4.376 -1.771 -12.025 1.00 88.06 189 GLY A C 1
ATOM 1451 O O . GLY A 1 189 ? 3.920 -2.284 -13.048 1.00 88.06 189 GLY A O 1
ATOM 1452 N N . ASN A 1 190 ? 3.618 -1.049 -11.195 1.00 84.19 190 ASN A N 1
ATOM 1453 C CA . ASN A 1 190 ? 2.186 -0.831 -11.402 1.00 84.19 190 ASN A CA 1
ATOM 1454 C C . ASN A 1 190 ? 1.886 0.025 -12.637 1.00 84.19 190 ASN A C 1
ATOM 1456 O O . ASN A 1 190 ? 0.827 -0.146 -13.235 1.00 84.19 190 ASN A O 1
ATOM 1460 N N . THR A 1 191 ? 2.803 0.902 -13.067 1.00 86.50 191 THR A N 1
ATOM 1461 C CA . THR A 1 191 ? 2.606 1.659 -14.317 1.00 86.50 191 THR A CA 1
ATOM 1462 C C . THR A 1 191 ? 2.539 0.754 -15.549 1.00 86.50 191 THR A C 1
ATOM 1464 O O . THR A 1 191 ? 1.970 1.159 -16.559 1.00 86.50 191 THR A O 1
ATOM 1467 N N . ARG A 1 192 ? 3.132 -0.453 -15.485 1.00 84.00 192 ARG A N 1
ATOM 1468 C CA . ARG A 1 192 ? 3.229 -1.430 -16.588 1.00 84.00 192 ARG A CA 1
ATOM 1469 C C . ARG A 1 192 ? 3.727 -0.836 -17.913 1.00 84.00 192 ARG A C 1
ATOM 1471 O O . ARG A 1 192 ? 3.380 -1.314 -18.990 1.00 84.00 192 ARG A O 1
ATOM 1478 N N . THR A 1 193 ? 4.554 0.205 -17.842 1.00 90.62 193 THR A N 1
ATOM 1479 C CA . THR A 1 193 ? 5.163 0.819 -19.027 1.00 90.62 193 THR A CA 1
ATOM 1480 C C . THR A 1 193 ? 6.496 0.140 -19.362 1.00 90.62 193 THR A C 1
ATOM 1482 O O . THR A 1 193 ? 7.247 -0.192 -18.441 1.00 90.62 193 THR A O 1
ATOM 1485 N N . PRO A 1 194 ? 6.861 -0.018 -20.652 1.00 92.88 194 PRO A N 1
ATOM 1486 C CA . PRO A 1 194 ? 8.180 -0.533 -21.035 1.00 92.88 194 PRO A CA 1
ATOM 1487 C C . PRO A 1 194 ? 9.332 0.253 -20.394 1.00 92.88 194 PRO A C 1
ATOM 1489 O O . PRO A 1 194 ? 10.279 -0.331 -19.874 1.00 92.88 194 PRO A O 1
ATOM 1492 N N . ARG A 1 195 ? 9.186 1.582 -20.317 1.00 95.44 195 ARG A N 1
ATOM 1493 C CA . ARG A 1 195 ? 10.149 2.473 -19.661 1.00 95.44 195 ARG A CA 1
ATOM 1494 C C . ARG A 1 195 ? 10.331 2.164 -18.171 1.00 95.44 195 ARG A C 1
ATOM 1496 O O . ARG A 1 195 ? 11.447 2.239 -17.669 1.00 95.44 195 ARG A O 1
ATOM 1503 N N . ALA A 1 196 ? 9.264 1.824 -17.441 1.00 95.94 196 ALA A N 1
ATOM 1504 C CA . ALA A 1 196 ? 9.389 1.434 -16.036 1.00 95.94 196 ALA A CA 1
ATOM 1505 C C . ALA A 1 196 ? 10.185 0.136 -15.872 1.00 95.94 196 ALA A C 1
ATOM 1507 O O . ALA A 1 196 ? 10.989 0.030 -14.951 1.00 95.94 196 ALA A O 1
ATOM 1508 N N . VAL A 1 197 ? 10.003 -0.824 -16.782 1.00 96.00 197 VAL A N 1
ATOM 1509 C CA . VAL A 1 197 ? 10.757 -2.083 -16.776 1.00 96.00 197 VAL A CA 1
ATOM 1510 C C . VAL A 1 197 ? 12.246 -1.819 -16.988 1.00 96.00 197 VAL A C 1
ATOM 1512 O O . VAL A 1 197 ? 13.060 -2.321 -16.222 1.00 96.00 197 VAL A O 1
ATOM 1515 N N . GLU A 1 198 ? 12.610 -0.971 -17.951 1.00 96.69 198 GLU A N 1
ATOM 1516 C CA . GLU A 1 198 ? 14.007 -0.576 -18.182 1.00 96.69 198 GLU A CA 1
ATOM 1517 C C . GLU A 1 198 ? 14.637 0.089 -16.950 1.00 96.69 198 GLU A C 1
ATOM 1519 O O . GLU A 1 198 ? 15.745 -0.270 -16.551 1.00 96.69 198 GLU A O 1
ATOM 1524 N N . VAL A 1 199 ? 13.912 1.008 -16.299 1.00 97.75 199 VAL A N 1
ATOM 1525 C CA . VAL 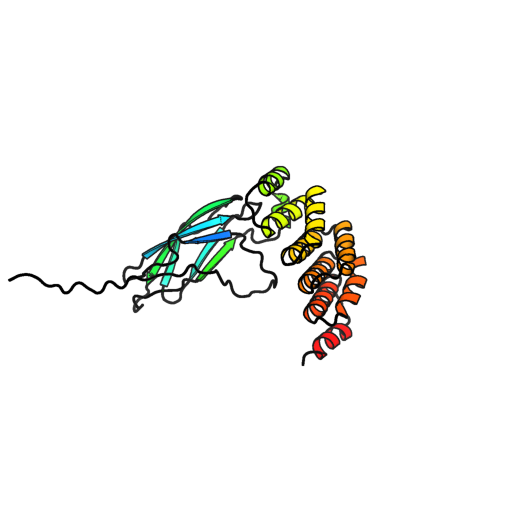A 1 199 ? 14.364 1.653 -15.055 1.00 97.75 199 VAL A CA 1
ATOM 1526 C C . VAL A 1 199 ? 14.594 0.625 -13.947 1.00 97.75 199 VAL A C 1
ATOM 1528 O O . VAL A 1 199 ? 15.626 0.665 -13.278 1.00 97.75 199 VAL A O 1
ATOM 1531 N N . LEU A 1 200 ? 13.651 -0.300 -13.747 1.00 97.56 200 LEU A N 1
ATOM 1532 C CA . LEU A 1 200 ? 13.749 -1.342 -12.723 1.00 97.56 200 LEU A CA 1
ATOM 1533 C C . LEU A 1 200 ? 14.939 -2.275 -12.977 1.00 97.56 200 LEU A C 1
ATOM 1535 O O . LEU A 1 200 ? 15.663 -2.599 -12.039 1.00 97.56 200 LEU A O 1
ATOM 1539 N N . ILE A 1 201 ? 15.178 -2.661 -14.234 1.00 96.88 201 ILE A N 1
ATOM 1540 C CA . ILE A 1 201 ? 16.338 -3.475 -14.627 1.00 96.88 201 ILE A CA 1
ATOM 1541 C C . ILE A 1 201 ? 17.643 -2.721 -14.352 1.00 96.88 201 ILE A C 1
ATOM 1543 O O . ILE A 1 201 ? 18.566 -3.286 -13.764 1.00 96.88 201 ILE A O 1
ATOM 1547 N N . GLY A 1 202 ? 17.718 -1.439 -14.719 1.00 96.88 202 GLY A N 1
ATOM 1548 C CA . GLY A 1 202 ? 18.889 -0.603 -14.449 1.00 96.88 202 GLY A CA 1
ATOM 1549 C C . GLY A 1 202 ? 19.176 -0.440 -12.953 1.00 96.88 202 GLY A C 1
ATOM 1550 O O . GLY A 1 202 ? 20.335 -0.455 -12.542 1.00 96.88 202 GLY A O 1
ATOM 1551 N N . ALA A 1 203 ? 18.133 -0.352 -12.124 1.00 96.81 203 ALA A N 1
ATOM 1552 C CA . ALA A 1 203 ? 18.268 -0.201 -10.677 1.00 96.81 203 ALA A CA 1
ATOM 1553 C C . ALA A 1 203 ? 18.880 -1.428 -9.982 1.00 96.81 203 ALA A C 1
ATOM 1555 O O . ALA A 1 203 ? 19.536 -1.264 -8.956 1.00 96.81 203 ALA A O 1
ATOM 1556 N N . ILE A 1 204 ? 18.739 -2.636 -10.545 1.00 95.75 204 ILE A N 1
ATOM 1557 C CA . ILE A 1 204 ? 19.400 -3.849 -10.022 1.00 95.75 204 ILE A CA 1
ATOM 1558 C C . ILE A 1 204 ? 20.924 -3.664 -9.987 1.00 95.75 204 ILE A C 1
ATOM 1560 O O . ILE A 1 204 ? 21.574 -4.095 -9.039 1.00 95.75 204 ILE A O 1
ATOM 1564 N N . GLN A 1 205 ? 21.489 -2.974 -10.982 1.00 91.69 205 GLN A N 1
ATOM 1565 C CA . GLN A 1 205 ? 22.935 -2.767 -11.120 1.00 91.69 205 GLN A CA 1
ATOM 1566 C C . GLN A 1 205 ? 23.504 -1.719 -10.148 1.00 91.69 205 GLN A C 1
ATOM 1568 O O . GLN A 1 205 ? 24.714 -1.535 -10.080 1.00 91.69 205 GLN A O 1
ATOM 1573 N N . GLN A 1 206 ? 22.651 -1.024 -9.390 1.00 91.94 206 GLN A N 1
ATOM 1574 C CA . GLN A 1 206 ? 23.053 0.042 -8.462 1.00 91.94 206 GLN A CA 1
ATOM 1575 C C . GLN A 1 206 ? 23.239 -0.458 -7.021 1.00 91.94 206 GLN A C 1
ATOM 1577 O O . GLN A 1 206 ? 23.147 0.327 -6.080 1.00 91.94 206 GLN A O 1
ATOM 1582 N N . ASN A 1 207 ? 23.471 -1.764 -6.838 1.00 86.94 207 ASN A N 1
ATOM 1583 C CA . ASN A 1 207 ? 23.614 -2.427 -5.535 1.00 86.94 207 ASN A CA 1
ATOM 1584 C C . ASN A 1 207 ? 22.538 -2.014 -4.508 1.00 86.94 207 ASN A C 1
ATOM 1586 O O . ASN A 1 207 ? 22.866 -1.561 -3.405 1.00 86.94 207 ASN A O 1
ATOM 1590 N N . PRO A 1 208 ? 21.241 -2.118 -4.853 1.00 90.44 208 PRO A N 1
ATOM 1591 C CA . PRO A 1 208 ? 20.181 -1.711 -3.945 1.00 90.44 208 PRO A CA 1
ATOM 1592 C C . PRO A 1 208 ? 20.070 -2.685 -2.758 1.00 90.44 208 PRO A C 1
ATOM 1594 O O . PRO A 1 208 ? 20.548 -3.818 -2.805 1.00 90.44 208 PRO A O 1
ATOM 1597 N N . SER A 1 209 ? 19.405 -2.260 -1.679 1.00 90.44 209 SER A N 1
ATOM 1598 C CA . SER A 1 209 ? 19.163 -3.134 -0.521 1.00 90.44 209 SER A CA 1
ATOM 1599 C C . SER A 1 209 ? 18.347 -4.376 -0.896 1.00 90.44 209 SER A C 1
ATOM 1601 O O . SER A 1 209 ? 17.511 -4.313 -1.799 1.00 90.44 209 SER A O 1
ATOM 1603 N N . GLU A 1 210 ? 18.485 -5.471 -0.141 1.00 89.56 210 GLU A N 1
ATOM 1604 C CA . GLU A 1 210 ? 17.683 -6.695 -0.328 1.00 89.56 210 GLU A CA 1
ATOM 1605 C C . GLU A 1 210 ? 16.176 -6.407 -0.374 1.00 89.56 210 GLU A C 1
ATOM 1607 O O . GLU A 1 210 ? 15.459 -6.921 -1.231 1.00 89.56 210 GLU A O 1
ATOM 1612 N N . GLN A 1 211 ? 15.691 -5.506 0.489 1.00 85.94 211 GLN A N 1
ATOM 1613 C CA . GLN A 1 211 ? 14.291 -5.072 0.493 1.00 85.94 211 GLN A CA 1
ATOM 1614 C C . GLN A 1 211 ? 13.872 -4.440 -0.844 1.00 85.94 211 GLN A C 1
ATOM 1616 O O . GLN A 1 211 ? 12.767 -4.667 -1.336 1.00 85.94 211 GLN A O 1
ATOM 1621 N N . THR A 1 212 ? 14.750 -3.632 -1.436 1.00 89.06 212 THR A N 1
ATOM 1622 C CA . THR A 1 212 ? 14.512 -2.991 -2.732 1.00 89.06 212 THR A CA 1
ATOM 1623 C C . THR A 1 212 ? 14.609 -4.009 -3.866 1.00 89.06 212 THR A C 1
ATOM 1625 O O . THR A 1 212 ? 13.760 -3.982 -4.750 1.00 89.06 212 THR A O 1
ATOM 1628 N N . LEU A 1 213 ? 15.553 -4.956 -3.809 1.00 93.88 213 LEU A N 1
ATOM 1629 C CA . LEU A 1 213 ? 15.648 -6.063 -4.768 1.00 93.88 213 LEU A CA 1
ATOM 1630 C C . LEU A 1 213 ? 14.387 -6.927 -4.778 1.00 93.88 213 LEU A C 1
ATOM 1632 O O . LEU A 1 213 ? 13.882 -7.243 -5.851 1.00 93.88 213 LEU A O 1
ATOM 1636 N N . CYS A 1 214 ? 13.831 -7.250 -3.608 1.00 88.75 214 CYS A N 1
ATOM 1637 C CA . CYS A 1 214 ? 12.567 -7.983 -3.516 1.00 88.75 214 CYS A CA 1
ATOM 1638 C C . CYS A 1 214 ? 11.422 -7.224 -4.206 1.00 88.75 214 CYS A C 1
ATOM 1640 O O . CYS A 1 214 ? 10.647 -7.808 -4.963 1.00 88.75 214 CYS A O 1
ATOM 1642 N N . ALA A 1 215 ? 11.337 -5.908 -3.981 1.00 86.88 215 ALA A N 1
ATOM 1643 C CA . ALA A 1 215 ? 10.324 -5.064 -4.610 1.00 86.88 215 ALA A CA 1
ATOM 1644 C C . ALA A 1 215 ? 10.515 -4.951 -6.130 1.00 86.88 215 ALA A C 1
ATOM 1646 O O . ALA A 1 215 ? 9.540 -5.037 -6.875 1.00 86.88 215 ALA A O 1
ATOM 1647 N N . ILE A 1 216 ? 11.761 -4.817 -6.598 1.00 94.75 216 ILE A N 1
ATOM 1648 C CA . ILE A 1 216 ? 12.101 -4.828 -8.026 1.00 94.75 216 ILE A CA 1
ATOM 1649 C C . ILE A 1 216 ? 11.711 -6.170 -8.652 1.00 94.75 216 ILE A C 1
ATOM 1651 O O . ILE A 1 216 ? 11.053 -6.182 -9.688 1.00 94.75 216 ILE A O 1
ATOM 1655 N N . ALA A 1 217 ? 12.048 -7.294 -8.015 1.00 92.50 217 ALA A N 1
ATOM 1656 C CA . ALA A 1 217 ? 11.712 -8.628 -8.501 1.00 92.50 217 ALA A CA 1
ATOM 1657 C C . ALA A 1 217 ? 10.193 -8.821 -8.651 1.00 92.50 217 ALA A C 1
ATOM 1659 O O . ALA A 1 217 ? 9.705 -9.265 -9.693 1.00 92.50 217 ALA A O 1
ATOM 1660 N N . TRP A 1 218 ? 9.423 -8.408 -7.643 1.00 87.75 218 TRP A N 1
ATOM 1661 C CA . TRP A 1 218 ? 7.967 -8.433 -7.734 1.00 87.75 218 TRP A CA 1
ATOM 1662 C C . TRP A 1 218 ? 7.448 -7.531 -8.863 1.00 87.75 218 TRP A C 1
ATOM 1664 O O . TRP A 1 218 ? 6.611 -7.962 -9.655 1.00 87.75 218 TRP A O 1
ATOM 1674 N N . ALA A 1 219 ? 7.955 -6.298 -8.965 1.00 89.31 219 ALA A N 1
ATOM 1675 C CA . ALA A 1 219 ? 7.521 -5.312 -9.955 1.00 89.31 219 ALA A CA 1
ATOM 1676 C C . ALA A 1 219 ? 7.788 -5.779 -11.392 1.00 89.31 219 ALA A C 1
ATOM 1678 O O . ALA A 1 219 ? 6.920 -5.666 -12.259 1.00 89.31 219 ALA A O 1
ATOM 1679 N N . LEU A 1 220 ? 8.960 -6.369 -11.623 1.00 93.44 220 LEU A N 1
ATOM 1680 C CA . LEU A 1 220 ? 9.338 -6.988 -12.886 1.00 93.44 220 LEU A CA 1
ATOM 1681 C C . LEU A 1 220 ? 8.397 -8.142 -13.247 1.00 93.44 220 LEU A C 1
ATOM 1683 O O . LEU A 1 220 ? 7.870 -8.159 -14.358 1.00 93.44 220 LEU A O 1
ATOM 1687 N N . GLY A 1 221 ? 8.093 -9.040 -12.306 1.00 88.38 221 GLY A N 1
ATOM 1688 C CA . GLY A 1 221 ? 7.114 -10.109 -12.524 1.00 88.38 221 GLY A CA 1
ATOM 1689 C C . GLY A 1 221 ? 5.703 -9.596 -12.818 1.00 88.38 221 GLY A C 1
ATOM 1690 O O . GLY A 1 221 ? 5.037 -10.054 -13.746 1.00 88.38 221 GLY A O 1
ATOM 1691 N N . HIS A 1 222 ? 5.252 -8.591 -12.067 1.00 83.56 222 HIS A N 1
ATOM 1692 C CA . HIS A 1 222 ? 3.928 -7.993 -12.231 1.00 83.56 222 HIS A CA 1
ATOM 1693 C C . HIS A 1 222 ? 3.766 -7.232 -13.556 1.00 83.56 222 HIS A C 1
ATOM 1695 O O . HIS A 1 222 ? 2.658 -7.158 -14.090 1.00 83.56 222 HIS A O 1
ATOM 1701 N N . SER A 1 223 ? 4.862 -6.697 -14.108 1.00 84.25 223 SER A N 1
ATOM 1702 C CA . SER A 1 223 ? 4.858 -5.994 -15.395 1.00 84.25 223 SER A CA 1
ATOM 1703 C C . SER A 1 223 ? 4.485 -6.893 -16.579 1.00 84.25 223 SER A C 1
ATOM 1705 O O . SER A 1 223 ? 4.011 -6.386 -17.594 1.00 84.25 223 SER A O 1
ATOM 1707 N N . LYS A 1 224 ? 4.692 -8.217 -16.456 1.00 82.31 224 LYS A N 1
ATOM 1708 C CA . LYS A 1 224 ? 4.549 -9.210 -17.539 1.00 82.31 224 LYS A CA 1
ATOM 1709 C C . LYS A 1 224 ? 5.422 -8.933 -18.770 1.00 82.31 224 LYS A C 1
ATOM 1711 O O . LYS A 1 224 ? 5.156 -9.461 -19.848 1.00 82.31 224 LYS A O 1
ATOM 1716 N N . ALA A 1 225 ? 6.462 -8.114 -18.631 1.00 88.19 225 ALA A N 1
ATOM 1717 C CA . ALA A 1 225 ? 7.352 -7.785 -19.732 1.00 88.19 225 ALA A CA 1
ATOM 1718 C C . ALA A 1 225 ? 8.342 -8.926 -20.003 1.00 88.19 225 ALA A C 1
ATOM 1720 O O . ALA A 1 225 ? 8.994 -9.433 -19.094 1.00 88.19 225 ALA A O 1
ATOM 1721 N N . ALA A 1 226 ? 8.488 -9.330 -21.267 1.00 86.62 226 ALA A N 1
ATOM 1722 C CA . ALA A 1 226 ? 9.339 -10.465 -21.635 1.00 86.62 226 ALA A CA 1
ATOM 1723 C C . ALA A 1 226 ? 10.819 -10.255 -21.258 1.00 86.62 226 ALA A C 1
ATOM 1725 O O . ALA A 1 226 ? 11.493 -11.187 -20.817 1.00 86.62 226 ALA A O 1
ATOM 1726 N N . ASN A 1 227 ? 11.314 -9.019 -21.364 1.00 91.50 227 ASN A N 1
ATOM 1727 C CA . ASN A 1 227 ? 12.682 -8.643 -20.999 1.00 91.50 227 ASN A CA 1
ATOM 1728 C C . ASN A 1 227 ? 12.947 -8.649 -19.479 1.00 91.50 227 ASN A C 1
ATOM 1730 O O . ASN A 1 227 ? 14.099 -8.528 -19.075 1.00 91.50 227 ASN A O 1
ATOM 1734 N N . ALA A 1 228 ? 11.929 -8.843 -18.634 1.00 93.00 228 ALA A N 1
ATOM 1735 C CA . ALA A 1 228 ? 12.105 -9.017 -17.194 1.00 93.00 228 ALA A CA 1
ATOM 1736 C C . ALA A 1 228 ? 12.610 -10.421 -16.804 1.00 93.00 228 ALA A C 1
ATOM 1738 O O . ALA A 1 228 ? 13.120 -10.592 -15.696 1.00 93.00 228 ALA A O 1
ATOM 1739 N N . ARG A 1 229 ? 12.506 -11.424 -17.694 1.00 93.50 229 ARG A N 1
ATOM 1740 C CA . ARG A 1 229 ? 12.879 -12.817 -17.389 1.00 93.50 229 ARG A CA 1
ATOM 1741 C C . ARG A 1 229 ? 14.347 -12.966 -16.985 1.00 93.50 229 ARG A C 1
ATOM 1743 O O . ARG A 1 229 ? 14.613 -13.472 -15.903 1.00 93.50 229 ARG A O 1
ATOM 1750 N N . GLN A 1 230 ? 15.285 -12.515 -17.818 1.00 93.94 230 GLN A N 1
ATOM 1751 C CA . GLN A 1 230 ? 16.724 -12.657 -17.543 1.00 93.94 230 GLN A CA 1
ATOM 1752 C C . GLN A 1 230 ? 17.156 -11.968 -16.229 1.00 93.94 230 GLN A C 1
ATOM 1754 O O . GLN A 1 230 ? 17.836 -12.607 -15.425 1.00 93.94 230 GLN A O 1
ATOM 1759 N N . PRO A 1 231 ? 16.740 -10.715 -15.943 1.00 95.38 231 PRO A N 1
ATOM 1760 C CA . PRO A 1 231 ? 16.977 -10.091 -14.641 1.00 95.38 231 PRO A CA 1
ATOM 1761 C C . PRO A 1 231 ? 16.447 -10.911 -13.460 1.00 95.38 231 PRO A C 1
ATOM 1763 O O . PRO A 1 231 ? 17.127 -11.043 -12.446 1.00 95.38 231 PRO A O 1
ATOM 1766 N N . LEU A 1 232 ? 15.250 -11.488 -13.581 1.00 94.44 232 LEU A N 1
ATOM 1767 C CA . LEU A 1 232 ? 14.670 -12.312 -12.522 1.00 94.44 232 LEU A CA 1
ATOM 1768 C C . LEU A 1 232 ? 15.399 -13.650 -12.354 1.00 94.44 232 LEU A C 1
ATOM 1770 O O . LEU A 1 232 ? 15.627 -14.066 -11.225 1.00 94.44 232 LEU A O 1
ATOM 1774 N N . GLU A 1 233 ? 15.818 -14.301 -13.439 1.00 94.06 233 GLU A N 1
ATOM 1775 C CA . GLU A 1 233 ? 16.655 -15.509 -13.385 1.00 94.06 233 GLU A CA 1
ATOM 1776 C C . GLU A 1 233 ? 18.004 -15.237 -12.703 1.00 94.06 233 GLU A C 1
ATOM 1778 O O . GLU A 1 233 ? 18.516 -16.098 -11.989 1.00 94.06 233 GLU A O 1
ATOM 1783 N N . ALA A 1 234 ? 18.571 -14.040 -12.877 1.00 94.44 234 ALA A N 1
ATOM 1784 C CA . ALA A 1 234 ? 19.773 -13.625 -12.161 1.00 94.44 234 ALA A CA 1
ATOM 1785 C C . ALA A 1 234 ? 19.501 -13.415 -10.661 1.00 94.44 234 ALA A C 1
ATOM 1787 O O . ALA A 1 234 ? 20.243 -13.929 -9.827 1.00 94.44 234 ALA A O 1
ATOM 1788 N N . LEU A 1 235 ? 18.413 -12.723 -10.300 1.00 94.25 235 LEU A N 1
ATOM 1789 C CA . LEU A 1 235 ? 18.027 -12.521 -8.896 1.00 94.25 235 LEU A CA 1
ATOM 1790 C C . LEU A 1 235 ? 17.645 -13.831 -8.186 1.00 94.25 235 LEU A C 1
ATOM 1792 O O . LEU A 1 235 ? 17.873 -13.964 -6.986 1.00 94.25 235 LEU A O 1
ATOM 1796 N N . ALA A 1 236 ? 17.128 -14.821 -8.916 1.00 93.06 236 ALA A N 1
ATOM 1797 C CA . ALA A 1 236 ? 16.830 -16.158 -8.401 1.00 93.06 236 ALA A CA 1
ATOM 1798 C C . ALA A 1 236 ? 18.087 -16.978 -8.045 1.00 93.06 236 ALA A C 1
ATOM 1800 O O . ALA A 1 236 ? 17.965 -18.059 -7.479 1.00 93.06 236 ALA A O 1
ATOM 1801 N N . LYS A 1 237 ? 19.287 -16.471 -8.353 1.00 92.62 237 LYS A N 1
ATOM 1802 C CA . LYS A 1 237 ? 20.580 -17.035 -7.930 1.00 92.62 237 LYS A CA 1
ATOM 1803 C C . LYS A 1 237 ? 21.216 -16.247 -6.780 1.00 92.62 237 LYS A C 1
ATOM 1805 O O . LYS A 1 237 ? 22.384 -16.451 -6.477 1.00 92.62 237 LYS A O 1
ATOM 1810 N N . SER A 1 238 ? 20.493 -15.294 -6.190 1.00 91.56 238 SER A N 1
ATOM 1811 C CA . SER A 1 238 ? 20.989 -14.521 -5.053 1.00 91.56 238 SER A CA 1
ATOM 1812 C C . SER A 1 238 ? 21.154 -15.409 -3.818 1.00 91.56 238 SER A C 1
ATOM 1814 O O . SER A 1 238 ? 20.260 -16.188 -3.498 1.00 91.56 238 SER A O 1
ATOM 1816 N N . GLU A 1 239 ? 22.253 -15.215 -3.086 1.00 91.44 239 GLU A N 1
ATOM 1817 C CA . GLU A 1 239 ? 22.478 -15.815 -1.760 1.00 91.44 239 GLU A CA 1
ATOM 1818 C C . GLU A 1 239 ? 21.490 -15.284 -0.703 1.00 91.44 239 GLU A C 1
ATOM 1820 O O . GLU A 1 239 ? 21.242 -15.924 0.316 1.00 91.44 239 GLU A O 1
ATOM 1825 N N . ALA A 1 240 ? 20.895 -14.107 -0.935 1.00 88.75 240 ALA A N 1
ATOM 1826 C CA . ALA A 1 240 ? 19.877 -13.558 -0.052 1.00 88.75 240 ALA A CA 1
ATOM 1827 C C . ALA A 1 240 ? 18.535 -14.269 -0.291 1.00 88.75 240 ALA A C 1
ATOM 1829 O O . ALA A 1 240 ? 17.819 -13.982 -1.257 1.00 88.75 240 ALA A O 1
ATOM 1830 N N . GLU A 1 241 ? 18.160 -15.156 0.632 1.00 85.81 241 GLU A N 1
ATOM 1831 C CA . GLU A 1 241 ? 16.935 -15.964 0.558 1.00 85.81 241 GLU A CA 1
ATOM 1832 C C . GLU A 1 241 ? 15.659 -15.157 0.222 1.00 85.81 241 GLU A C 1
ATOM 1834 O O . GLU A 1 241 ? 14.897 -15.578 -0.657 1.00 85.81 241 GLU A O 1
ATOM 1839 N N . PRO A 1 242 ? 15.405 -13.966 0.815 1.00 83.88 242 PRO A N 1
ATOM 1840 C CA . PRO A 1 242 ? 14.222 -13.173 0.471 1.00 83.88 242 PRO A CA 1
ATOM 1841 C C . PRO A 1 242 ? 14.211 -12.699 -0.990 1.00 83.88 242 PRO A C 1
ATOM 1843 O O . PRO A 1 242 ? 13.150 -12.649 -1.625 1.00 83.88 242 PRO A O 1
ATOM 1846 N N . VAL A 1 243 ? 15.387 -12.365 -1.534 1.00 88.94 243 VAL A N 1
ATOM 1847 C CA . VAL A 1 243 ? 15.557 -11.914 -2.922 1.00 88.94 243 VAL A CA 1
ATOM 1848 C C . VAL A 1 243 ? 15.314 -13.077 -3.874 1.00 88.94 243 VAL A C 1
ATOM 1850 O O . VAL A 1 243 ? 14.527 -12.933 -4.812 1.00 88.94 243 VAL A O 1
ATOM 1853 N N . LYS A 1 244 ? 15.900 -14.244 -3.576 1.00 88.62 244 LYS A N 1
ATOM 1854 C CA . LYS A 1 244 ? 15.686 -15.491 -4.318 1.00 88.62 244 LYS A CA 1
ATOM 1855 C C . LYS A 1 244 ? 14.199 -15.834 -4.423 1.00 88.62 244 LYS A C 1
ATOM 1857 O O . LYS A 1 244 ? 13.672 -15.986 -5.525 1.00 88.62 244 LYS A O 1
ATOM 1862 N N . ILE A 1 245 ? 13.493 -15.880 -3.291 1.00 83.19 245 ILE A N 1
ATOM 1863 C CA . ILE A 1 245 ? 12.054 -16.188 -3.240 1.00 83.19 245 ILE A CA 1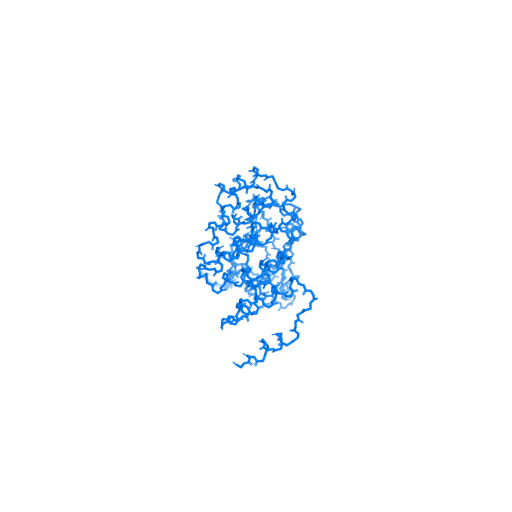
ATOM 1864 C C . ILE A 1 245 ? 11.241 -15.172 -4.054 1.00 83.19 245 ILE A C 1
ATOM 1866 O O . ILE A 1 245 ? 10.361 -15.555 -4.829 1.00 83.19 245 ILE A O 1
ATOM 1870 N N . SER A 1 246 ? 11.537 -13.877 -3.908 1.00 84.56 246 SER A N 1
ATOM 1871 C CA . SER A 1 246 ? 10.824 -12.815 -4.630 1.00 84.56 246 SER A CA 1
ATOM 1872 C C . SER A 1 246 ? 11.039 -12.901 -6.143 1.00 84.56 246 SER A C 1
ATOM 1874 O O . SER A 1 246 ? 10.103 -12.682 -6.912 1.00 84.56 246 SER A O 1
ATOM 1876 N N . ALA A 1 247 ? 12.246 -13.262 -6.578 1.00 89.19 247 ALA A N 1
ATOM 1877 C CA . ALA A 1 247 ? 12.578 -13.464 -7.983 1.00 89.19 247 ALA A CA 1
ATOM 1878 C C . ALA A 1 247 ? 11.842 -14.660 -8.592 1.00 89.19 247 ALA A C 1
ATOM 1880 O O . ALA A 1 247 ? 11.248 -14.533 -9.662 1.00 89.19 247 ALA A O 1
ATOM 1881 N N . LEU A 1 248 ? 11.789 -15.788 -7.880 1.00 86.75 248 LEU A N 1
ATOM 1882 C CA . LEU A 1 248 ? 11.027 -16.971 -8.295 1.00 86.75 248 LEU A CA 1
ATOM 1883 C C . LEU A 1 248 ? 9.524 -16.686 -8.383 1.00 86.75 248 LEU A C 1
ATOM 1885 O O . LEU A 1 248 ? 8.866 -17.085 -9.346 1.00 86.75 248 LEU A O 1
ATOM 1889 N N . ALA A 1 249 ? 8.984 -15.941 -7.416 1.00 83.06 249 ALA A N 1
ATOM 1890 C CA . ALA A 1 249 ? 7.609 -15.461 -7.479 1.00 83.06 249 ALA A CA 1
ATOM 1891 C C . ALA A 1 249 ? 7.393 -14.549 -8.700 1.00 83.06 249 ALA A C 1
ATOM 1893 O O . ALA A 1 249 ? 6.405 -14.707 -9.417 1.00 83.06 249 ALA A O 1
ATOM 1894 N N . GLY A 1 250 ? 8.333 -13.643 -8.982 1.00 86.62 250 GLY A N 1
ATOM 1895 C CA . GLY A 1 250 ? 8.311 -12.791 -10.169 1.00 86.62 250 GLY A CA 1
ATOM 1896 C C . GLY A 1 250 ? 8.306 -13.588 -11.479 1.00 86.62 250 GLY A C 1
ATOM 1897 O O . GLY A 1 250 ? 7.503 -13.300 -12.364 1.00 86.62 250 GLY A O 1
ATOM 1898 N N . LEU A 1 251 ? 9.133 -14.634 -11.589 1.00 87.75 251 LEU A N 1
ATOM 1899 C CA . LEU A 1 251 ? 9.156 -15.535 -12.750 1.00 87.75 251 LEU A CA 1
ATOM 1900 C C . LEU A 1 251 ? 7.817 -16.254 -12.944 1.00 87.75 251 LEU A C 1
ATOM 1902 O O . LEU A 1 251 ? 7.323 -16.329 -14.068 1.00 87.75 251 LEU A O 1
ATOM 1906 N N . SER A 1 252 ? 7.203 -16.723 -11.854 1.00 83.81 252 SER A N 1
ATOM 1907 C CA . SER A 1 252 ? 5.869 -17.338 -11.882 1.00 83.81 252 SER A CA 1
ATOM 1908 C C . SER A 1 252 ? 4.794 -16.364 -12.390 1.00 83.81 252 SER A C 1
ATOM 1910 O O . SER A 1 252 ? 3.914 -16.746 -13.163 1.00 83.81 252 SER A O 1
ATOM 1912 N N . LEU A 1 253 ? 4.895 -15.078 -12.028 1.00 83.94 253 LEU A N 1
ATOM 1913 C CA . LEU A 1 253 ? 3.994 -14.028 -12.519 1.00 83.94 253 LEU A CA 1
ATOM 1914 C C . LEU A 1 253 ? 4.191 -13.703 -14.012 1.00 83.94 253 LEU A C 1
ATOM 1916 O O . LEU A 1 253 ? 3.210 -13.355 -14.676 1.00 83.94 253 LEU A O 1
ATOM 1920 N N . LEU A 1 254 ? 5.415 -13.832 -14.549 1.00 81.44 254 LEU A N 1
ATOM 1921 C CA . LEU A 1 254 ? 5.708 -13.611 -15.974 1.00 81.44 254 LEU A CA 1
ATOM 1922 C C . LEU A 1 254 ? 5.111 -14.688 -16.894 1.00 81.44 254 LEU A C 1
ATOM 1924 O O . LEU A 1 254 ? 4.817 -14.389 -18.051 1.00 81.44 254 LEU A O 1
ATOM 1928 N N . GLY A 1 255 ? 4.929 -15.927 -16.426 1.00 61.72 255 GLY A N 1
ATOM 1929 C CA . GLY A 1 255 ? 4.386 -16.999 -17.259 1.00 61.72 255 GLY A CA 1
ATOM 1930 C C . GLY A 1 255 ? 4.108 -18.297 -16.503 1.00 61.72 255 GLY A C 1
ATOM 1931 O O . GLY A 1 255 ? 4.957 -18.807 -15.776 1.00 61.72 255 GLY A O 1
ATOM 1932 N N . GLN A 1 256 ? 2.924 -18.876 -16.727 1.00 51.94 256 GLN A N 1
ATOM 1933 C CA . GLN A 1 256 ? 2.595 -20.231 -16.286 1.00 51.94 256 GLN A CA 1
ATOM 1934 C C . GLN A 1 256 ? 3.518 -21.258 -16.958 1.00 51.94 256 GLN A C 1
ATOM 1936 O O . GLN A 1 256 ? 3.320 -21.630 -18.111 1.00 51.94 256 GLN A O 1
ATOM 1941 N N . LYS A 1 257 ? 4.525 -21.675 -16.195 1.00 45.84 257 LYS A N 1
ATOM 1942 C CA . LYS A 1 257 ? 5.185 -22.986 -16.081 1.00 45.84 257 LYS A CA 1
ATOM 1943 C C . LYS A 1 257 ? 6.566 -22.674 -15.523 1.00 45.84 257 LYS A C 1
ATOM 1945 O O . LYS A 1 257 ? 7.508 -22.400 -16.261 1.00 45.84 257 LYS A O 1
ATOM 1950 N N . VAL A 1 258 ? 6.636 -22.632 -14.196 1.00 51.38 258 VAL A N 1
ATOM 1951 C CA . VAL A 1 258 ? 7.915 -22.690 -13.493 1.00 51.38 258 VAL A CA 1
ATOM 1952 C C . VAL A 1 258 ? 8.516 -24.051 -13.827 1.00 51.38 258 VAL A C 1
ATOM 1954 O O . VAL A 1 258 ? 7.798 -25.052 -13.808 1.00 51.38 258 VAL A O 1
ATOM 1957 N N . ASP A 1 259 ? 9.797 -24.088 -14.172 1.00 50.72 259 ASP A N 1
ATOM 1958 C CA . ASP A 1 259 ? 10.526 -25.349 -14.202 1.00 50.72 259 ASP A CA 1
ATOM 1959 C C . ASP A 1 259 ? 10.499 -25.919 -12.775 1.00 50.72 259 ASP A C 1
ATOM 1961 O O . ASP A 1 259 ? 11.044 -25.311 -11.849 1.00 50.72 259 ASP A O 1
ATOM 1965 N N . GLU A 1 260 ? 9.785 -27.029 -12.568 1.00 46.47 260 GLU A N 1
ATOM 1966 C CA . GLU A 1 260 ? 9.611 -27.655 -11.250 1.00 46.47 260 GLU A CA 1
ATOM 1967 C C . GLU A 1 260 ? 10.954 -27.911 -10.557 1.00 46.47 260 GLU A C 1
ATOM 1969 O O . GLU A 1 260 ? 11.017 -27.870 -9.328 1.00 46.47 260 GLU A O 1
ATOM 1974 N N . ALA A 1 261 ? 12.029 -28.115 -11.325 1.00 47.94 261 ALA A N 1
ATOM 1975 C CA . ALA A 1 261 ? 13.375 -28.282 -10.796 1.00 47.94 261 ALA A CA 1
ATOM 1976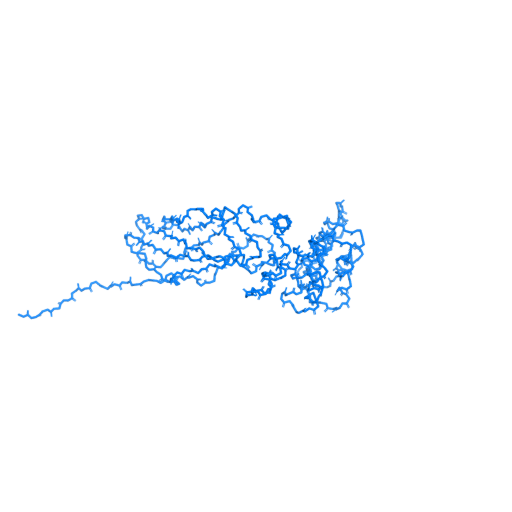 C C . ALA A 1 261 ? 13.878 -27.020 -10.073 1.00 47.94 261 ALA A C 1
ATOM 1978 O O . ALA A 1 261 ? 14.415 -27.115 -8.973 1.00 47.94 261 ALA A O 1
ATOM 1979 N N . VAL A 1 262 ? 13.630 -25.832 -10.634 1.00 51.91 262 VAL A N 1
ATOM 1980 C CA . VAL A 1 262 ? 14.035 -24.544 -10.042 1.00 51.91 262 VAL A CA 1
ATOM 1981 C C . VAL A 1 262 ? 13.242 -24.255 -8.764 1.00 51.91 262 VAL A C 1
ATOM 1983 O O . VAL A 1 262 ? 13.791 -23.760 -7.780 1.00 51.91 262 VAL A O 1
ATOM 1986 N N . PHE A 1 263 ? 11.950 -24.597 -8.751 1.00 46.59 263 PHE A N 1
ATOM 1987 C CA . PHE A 1 263 ? 11.109 -24.436 -7.564 1.00 46.59 263 PHE A CA 1
ATOM 1988 C C . PHE A 1 263 ? 11.490 -25.416 -6.443 1.00 46.59 263 PHE A C 1
ATOM 1990 O O . PHE A 1 263 ? 11.539 -25.013 -5.284 1.00 46.59 263 PHE A O 1
ATOM 1997 N N . LYS A 1 264 ? 11.810 -26.677 -6.771 1.00 47.84 264 LYS A N 1
ATOM 1998 C CA . LYS A 1 264 ? 12.269 -27.682 -5.795 1.00 47.84 264 LYS A CA 1
ATOM 1999 C C . LYS A 1 264 ? 13.634 -27.334 -5.207 1.00 47.84 264 LYS A C 1
ATOM 2001 O O . LYS A 1 264 ? 13.761 -27.307 -3.989 1.00 47.84 264 LYS A O 1
ATOM 2006 N N . GLN A 1 265 ? 14.597 -26.936 -6.035 1.00 47.84 265 GLN A N 1
ATOM 2007 C CA . GLN A 1 265 ? 15.925 -26.530 -5.569 1.00 47.84 265 GLN A CA 1
ATOM 2008 C C . GLN A 1 265 ? 15.864 -25.316 -4.621 1.00 47.84 265 GLN A C 1
ATOM 2010 O O . GLN A 1 265 ? 16.613 -25.228 -3.653 1.00 47.84 265 GLN A O 1
ATOM 2015 N N . ALA A 1 266 ? 14.925 -24.391 -4.843 1.00 45.41 266 ALA A N 1
ATOM 2016 C CA . ALA A 1 266 ? 14.703 -23.263 -3.941 1.00 45.41 266 ALA A CA 1
ATOM 2017 C C . ALA A 1 266 ? 14.083 -23.655 -2.587 1.00 45.41 266 ALA A C 1
ATOM 2019 O O . ALA A 1 266 ? 14.275 -22.935 -1.608 1.00 45.41 266 ALA A O 1
ATOM 2020 N N . LEU A 1 267 ? 13.344 -24.768 -2.529 1.00 44.06 267 LEU A N 1
ATOM 2021 C CA . LEU A 1 267 ? 12.744 -25.308 -1.305 1.00 44.06 267 LEU A CA 1
ATOM 2022 C C . LEU A 1 267 ? 13.698 -26.230 -0.530 1.00 44.06 267 LEU A C 1
ATOM 2024 O O . LEU A 1 267 ? 13.576 -26.316 0.687 1.00 44.06 267 LEU A O 1
ATOM 2028 N N . GLU A 1 268 ? 14.639 -26.882 -1.216 1.00 39.97 268 GLU A N 1
ATOM 2029 C CA . GLU A 1 268 ? 15.593 -27.847 -0.645 1.00 39.97 268 GLU A CA 1
ATOM 2030 C C . GLU A 1 268 ? 16.738 -27.199 0.155 1.00 39.97 268 GLU A C 1
ATOM 2032 O O . GLU A 1 268 ? 17.376 -27.874 0.951 1.00 39.97 268 GLU A O 1
ATOM 2037 N N . HIS A 1 269 ? 16.965 -25.887 0.026 1.00 41.47 269 HIS A N 1
ATOM 2038 C CA . HIS A 1 269 ? 17.946 -25.142 0.835 1.00 41.47 269 HIS A CA 1
ATOM 2039 C C . HIS A 1 269 ? 17.353 -24.531 2.120 1.00 41.47 269 HIS A C 1
ATOM 2041 O O . HIS A 1 269 ? 17.853 -23.526 2.621 1.00 41.47 269 HIS A O 1
ATOM 2047 N N . ARG A 1 270 ? 16.265 -25.109 2.643 1.00 34.16 270 ARG A N 1
ATOM 2048 C CA . ARG A 1 270 ? 15.700 -24.755 3.952 1.00 34.16 270 ARG A CA 1
ATOM 2049 C C . ARG A 1 270 ? 16.191 -25.719 5.030 1.00 34.16 270 ARG A C 1
ATOM 2051 O O . ARG A 1 270 ? 15.443 -26.615 5.407 1.00 34.16 270 ARG A O 1
ATOM 2058 N N . ASP A 1 271 ? 17.393 -25.461 5.533 1.00 32.88 271 ASP A N 1
ATOM 2059 C CA . ASP A 1 271 ? 17.834 -25.855 6.878 1.00 32.88 271 ASP A CA 1
ATOM 2060 C C . ASP A 1 271 ? 18.277 -24.601 7.647 1.00 32.88 271 ASP A C 1
ATOM 2062 O O . ASP A 1 271 ? 19.068 -23.809 7.080 1.00 32.88 271 ASP A O 1
#

pLDDT: mean 76.06, std 21.06, range [24.44, 97.75]

Radius of gyration: 24.1 Å; chains: 1; bounding box: 47×49×87 Å